Protein AF-A0A8G2HXM5-F1 (afdb_monomer)

Secondary structure (DSSP, 8-state):
-HHHHHHHHHHHHHHHHHHHHHHHHHHIIIIIIS--SSSS--HHHHHHHHHTTTTHHHHHHHHHHHHHHHTTHHHHHHHHHH---SSS-HHHHHHHHHHHHHHHHHHHHHHHHHHHHHHHHHHHHHH---HHHHHHHHHHHIIIIIS-TTHHHHHHHHHHHHHHHHHHHHHHHHT-TT--HHHHHHHHHHHHHHHHHHHHHHHHHHTT-THHHHHHHHHHHHHHHHHHHHHHHHHTTHHHHHT--

Organism: Staphylococcus aureus (NCBI:txid1280)

Sequence (245 aa):
MDKLEKHAKNNFIILMVIM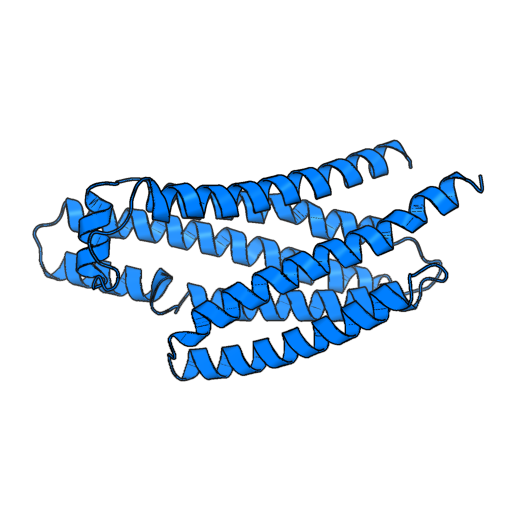LFWIFMTFILQKILFPPSKNDLTTYEALKYYSHLKGYYGLDHITKGIAYIACVLIPLNFYFRLNNTKNHNEYNNIISTLFLLFYFLINGISLIIQGITAEFTINIISNSNIYSNHEFAVNLFRYVIQDGGISFSTYLVCNFCFIIWLLYTNTLLKERKTTNKVALVILTGLKLILLALFIMSIYLVIYQIELAQSIFTFIDVINLVCLIIVYFNTYKMSKCIDNLV

Mean predicted aligned error: 6.91 Å

Foldseek 3Di:
DVVVLVVLVVLVVVLVVVVVVLVVVCCCVDPPVQDDPDPDDQLLRVLVSCLVVQPPLLVSLLVVLVSLLSCLSLLVSQLVLLVPDPDDLNVLSVLLSVLLSCLSNLSSVLSNVLSVLSNVLSVQSNPDPDPVSVVVSSVSNCCSPNLPVPDLVSLLSSLVSLLSSLVSLLVSLVVDPQFDPVLSVVSVVLSVVSVVLSVVLVVCSVVSPPCSVVSSVVSVVSSSVNSVSSVVRSPVPVVVVVVVD

Solvent-accessible surface area (backbone atoms only — not comparable to full-atom values): 12889 Å² total; per-residue (Å²): 114,66,67,64,49,53,51,48,53,51,50,50,54,50,50,50,50,52,53,52,48,49,58,52,48,50,48,46,46,51,66,67,76,55,53,70,97,57,96,84,59,51,69,61,56,46,42,58,55,44,43,79,44,71,60,51,64,20,50,57,28,31,53,50,9,52,52,30,46,61,45,41,56,47,28,56,47,48,38,67,59,65,68,77,56,103,62,96,50,63,65,45,45,51,54,20,27,51,25,40,31,48,27,24,45,54,51,10,52,48,28,32,52,41,7,52,48,45,42,52,29,25,50,42,54,69,72,50,91,50,67,70,55,42,53,50,27,41,53,52,44,33,38,41,57,73,76,18,70,45,42,50,51,45,51,53,53,31,50,51,24,43,52,51,18,50,55,34,47,51,52,60,47,66,76,39,94,82,46,56,64,68,59,52,52,49,53,53,50,52,51,53,50,51,52,53,50,49,56,50,38,53,55,27,57,78,68,69,40,76,65,32,62,60,53,52,56,52,48,51,55,52,50,52,52,50,53,52,54,52,50,54,58,50,52,67,52,55,65,57,54,64,74,73,108

pLDDT: mean 84.82, std 12.96, range [38.16, 97.88]

Nearest PDB structures (foldseek):
  4nqi-assembly2_D  TM=2.537E-01  e=7.273E-01  Dictyostelium discoideum
  7tut-assembly1_6  TM=3.285E-01  e=2.585E+00  Canis lupus
  4nqi-assembly2_C  TM=2.557E-01  e=9.986E-01  Dictyostelium discoideum

Radius of gyration: 20.78 Å; Cα contacts (8 Å, |Δi|>4): 234; chains: 1; bounding box: 55×31×59 Å

Structure (mmCIF, N/CA/C/O backbone):
data_AF-A0A8G2HXM5-F1
#
_entry.id   AF-A0A8G2HXM5-F1
#
loop_
_atom_site.group_PDB
_atom_site.id
_atom_site.type_symbol
_atom_site.label_atom_id
_atom_site.label_alt_id
_atom_site.label_comp_id
_atom_site.label_asym_id
_atom_site.label_entity_id
_atom_site.label_seq_id
_atom_site.pdbx_PDB_ins_code
_atom_site.Cartn_x
_atom_site.Cartn_y
_atom_site.Cartn_z
_atom_site.occupancy
_atom_site.B_iso_or_equiv
_atom_site.auth_seq_id
_atom_site.auth_comp_id
_atom_site.auth_asym_id
_atom_site.auth_atom_id
_atom_site.pdbx_PDB_model_num
ATOM 1 N N . MET A 1 1 ? -28.803 11.139 12.633 1.00 51.47 1 MET A N 1
ATOM 2 C CA . MET A 1 1 ? -27.485 10.465 12.595 1.00 51.47 1 MET A CA 1
ATOM 3 C C . MET A 1 1 ? -27.505 9.268 11.635 1.00 51.47 1 MET A C 1
ATOM 5 O O . MET A 1 1 ? -26.561 9.093 10.872 1.00 51.47 1 MET A O 1
ATOM 9 N N . ASP A 1 2 ? -28.632 8.559 11.546 1.00 55.09 2 ASP A N 1
ATOM 10 C CA . ASP A 1 2 ? -28.845 7.308 10.793 1.00 55.09 2 ASP A CA 1
ATOM 11 C C . ASP A 1 2 ? -28.548 7.359 9.289 1.00 55.09 2 ASP A C 1
ATOM 13 O O . ASP A 1 2 ? -27.979 6.419 8.733 1.00 55.09 2 ASP A O 1
ATOM 17 N N . LYS A 1 3 ? -28.907 8.450 8.590 1.00 57.44 3 LYS A N 1
ATOM 18 C CA . LYS A 1 3 ? -28.604 8.580 7.150 1.00 57.44 3 LYS A CA 1
ATOM 19 C C . LYS A 1 3 ? -27.097 8.651 6.905 1.00 57.44 3 LYS A C 1
ATOM 21 O O . LYS A 1 3 ? -26.591 7.937 6.043 1.00 57.44 3 LYS A O 1
ATOM 26 N N . LEU A 1 4 ? -26.387 9.480 7.674 1.00 55.81 4 LEU A N 1
ATOM 27 C CA . LEU A 1 4 ? -24.945 9.689 7.521 1.00 55.81 4 LEU A CA 1
ATOM 28 C C . LEU A 1 4 ? -24.179 8.389 7.793 1.00 55.81 4 LEU A C 1
ATOM 30 O O . LEU A 1 4 ? -23.259 8.030 7.063 1.00 55.81 4 LEU A O 1
ATOM 34 N N . GLU A 1 5 ? -24.630 7.631 8.787 1.00 57.25 5 GLU A N 1
ATOM 35 C CA . GLU A 1 5 ? -24.050 6.343 9.124 1.00 57.25 5 GLU A CA 1
ATOM 36 C C . GLU A 1 5 ? -24.350 5.238 8.103 1.00 57.25 5 GLU A C 1
ATOM 38 O O . GLU A 1 5 ? -23.461 4.455 7.752 1.00 57.25 5 GLU A O 1
ATOM 43 N N . LYS A 1 6 ? -25.580 5.171 7.584 1.00 59.62 6 LYS A N 1
ATOM 44 C CA . LYS A 1 6 ? -25.933 4.233 6.511 1.00 59.62 6 LYS A CA 1
ATOM 45 C C . LYS A 1 6 ? -25.108 4.508 5.249 1.00 59.62 6 LYS A C 1
ATOM 47 O O . LYS A 1 6 ? -24.612 3.564 4.634 1.00 59.62 6 LYS A O 1
ATOM 52 N N . HIS A 1 7 ? -24.896 5.780 4.906 1.00 64.69 7 HIS A N 1
ATOM 53 C CA . HIS A 1 7 ? -23.998 6.176 3.818 1.00 64.69 7 HIS A CA 1
ATOM 54 C C . HIS A 1 7 ? -22.544 5.789 4.113 1.00 64.69 7 HIS A C 1
ATOM 56 O O . HIS A 1 7 ? -21.903 5.147 3.286 1.00 64.69 7 HIS A O 1
ATOM 62 N N . ALA A 1 8 ? -22.049 6.065 5.320 1.00 63.22 8 ALA A N 1
ATOM 63 C CA . ALA A 1 8 ? -20.715 5.666 5.759 1.00 63.22 8 ALA A CA 1
ATOM 64 C C . ALA A 1 8 ? -20.508 4.136 5.687 1.00 63.22 8 ALA A C 1
ATOM 66 O O . ALA A 1 8 ? -19.454 3.667 5.255 1.00 63.22 8 ALA A O 1
ATOM 67 N N . LYS A 1 9 ? -21.514 3.335 6.065 1.00 65.25 9 LYS A N 1
ATOM 68 C CA . LYS A 1 9 ? -21.479 1.867 5.962 1.00 65.25 9 LYS A CA 1
ATOM 69 C C . LYS A 1 9 ? -21.334 1.404 4.517 1.00 65.25 9 LYS A C 1
ATOM 71 O O . LYS A 1 9 ? -20.481 0.567 4.224 1.00 65.25 9 LYS A O 1
ATOM 76 N N . ASN A 1 10 ? -22.182 1.928 3.641 1.00 73.88 10 ASN A N 1
ATOM 77 C CA . ASN A 1 10 ? -22.182 1.532 2.240 1.00 73.88 10 ASN A CA 1
ATOM 78 C C . ASN A 1 10 ? -20.859 1.923 1.578 1.00 73.88 10 ASN A C 1
ATOM 80 O O . ASN A 1 10 ? -20.288 1.104 0.870 1.00 73.88 10 ASN A O 1
ATOM 84 N N . ASN A 1 11 ? -20.315 3.098 1.901 1.00 79.12 11 ASN A N 1
ATOM 85 C CA . ASN A 1 11 ? -19.051 3.567 1.338 1.00 79.12 11 ASN A CA 1
ATOM 86 C C . ASN A 1 11 ? -17.875 2.644 1.687 1.00 79.12 11 ASN A C 1
ATOM 88 O O . ASN A 1 11 ? -17.126 2.277 0.792 1.00 79.12 11 ASN A O 1
ATOM 92 N N . PHE A 1 12 ? -17.730 2.205 2.945 1.00 81.69 12 PHE A N 1
ATOM 93 C CA . PHE A 1 12 ? -16.644 1.280 3.307 1.00 81.69 12 PHE A CA 1
ATOM 94 C C . PHE A 1 12 ? -16.757 -0.056 2.562 1.00 81.69 12 PHE A C 1
ATOM 96 O O . PHE A 1 12 ? -15.778 -0.530 1.996 1.00 81.69 12 PHE A O 1
ATOM 103 N N . ILE A 1 13 ? -17.956 -0.650 2.524 1.00 83.62 13 ILE A N 1
ATOM 104 C CA . ILE A 1 13 ? -18.178 -1.934 1.841 1.00 83.62 13 ILE A CA 1
ATOM 105 C C . ILE A 1 13 ? -17.905 -1.797 0.341 1.00 83.62 13 ILE A C 1
ATOM 107 O O . ILE A 1 13 ? -17.214 -2.638 -0.222 1.00 83.62 13 ILE A O 1
ATOM 111 N N . ILE A 1 14 ? -18.396 -0.728 -0.290 1.00 85.31 14 ILE A N 1
ATOM 112 C CA . ILE A 1 14 ? -18.154 -0.446 -1.709 1.00 85.31 14 ILE A CA 1
ATOM 113 C C . ILE A 1 14 ? -16.649 -0.328 -1.978 1.00 85.31 14 ILE A C 1
ATOM 115 O O . ILE A 1 14 ? -16.151 -0.960 -2.904 1.00 85.31 14 ILE A O 1
ATOM 119 N N . LEU A 1 15 ? -15.907 0.407 -1.145 1.00 86.12 15 LEU A N 1
ATOM 120 C CA . LEU A 1 15 ? -14.457 0.570 -1.302 1.00 86.12 15 LEU A CA 1
ATOM 121 C C . LEU A 1 15 ? -13.698 -0.754 -1.120 1.00 86.12 15 LEU A C 1
ATOM 123 O O . LEU A 1 15 ? -12.789 -1.043 -1.893 1.00 86.12 15 LEU A O 1
ATOM 127 N N . MET A 1 16 ? -14.106 -1.604 -0.171 1.00 85.25 16 MET A N 1
ATOM 128 C CA . MET A 1 16 ? -13.536 -2.952 -0.019 1.00 85.25 16 MET A CA 1
ATOM 129 C C . MET A 1 16 ? -13.821 -3.842 -1.230 1.00 85.25 16 MET A C 1
ATOM 131 O O . MET A 1 16 ? -12.934 -4.560 -1.683 1.00 85.25 16 MET A O 1
ATOM 135 N N . VAL A 1 17 ? -15.035 -3.779 -1.784 1.00 86.00 17 VAL A N 1
ATOM 136 C CA . VAL A 1 17 ? -15.388 -4.511 -3.009 1.00 86.00 17 VAL A CA 1
ATOM 137 C C . VAL A 1 17 ? -14.545 -4.028 -4.188 1.00 86.00 17 VAL A C 1
ATOM 139 O O . VAL A 1 17 ? -14.057 -4.861 -4.943 1.00 86.00 17 VAL A O 1
ATOM 142 N N . ILE A 1 18 ? -14.305 -2.720 -4.316 1.00 85.75 18 ILE A N 1
ATOM 143 C CA . ILE A 1 18 ? -13.418 -2.161 -5.348 1.00 85.75 18 ILE A CA 1
ATOM 144 C C . ILE A 1 18 ? -11.980 -2.679 -5.179 1.00 85.75 18 ILE A C 1
ATOM 146 O O . ILE A 1 18 ? -11.363 -3.082 -6.164 1.00 85.75 18 ILE A O 1
ATOM 150 N N . MET A 1 19 ? -11.449 -2.724 -3.951 1.00 82.62 19 MET A N 1
ATOM 151 C CA . MET A 1 19 ? -10.108 -3.271 -3.693 1.00 82.62 19 MET A CA 1
ATOM 152 C C . MET A 1 19 ? -10.017 -4.763 -4.049 1.00 82.62 19 MET A C 1
ATOM 154 O O . MET A 1 19 ? -9.093 -5.174 -4.749 1.00 82.62 19 MET A O 1
ATOM 158 N N . LEU A 1 20 ? -10.993 -5.572 -3.622 1.00 84.06 20 LEU A N 1
ATOM 159 C CA . LEU A 1 20 ? -11.042 -7.006 -3.932 1.00 84.06 20 LEU A CA 1
ATOM 160 C C . LEU A 1 20 ? -11.212 -7.267 -5.431 1.00 84.06 20 LEU A C 1
ATOM 162 O O . LEU A 1 20 ? -10.573 -8.167 -5.975 1.00 84.06 20 LEU A O 1
ATOM 166 N N . PHE A 1 21 ? -12.033 -6.458 -6.103 1.00 86.31 21 PHE A N 1
ATOM 167 C CA . PHE A 1 21 ? -12.189 -6.498 -7.551 1.00 86.31 21 PHE A CA 1
ATOM 168 C C . PHE A 1 21 ? -10.845 -6.286 -8.247 1.00 86.31 21 PHE A C 1
ATOM 170 O O . PHE A 1 21 ? -10.496 -7.071 -9.121 1.00 86.31 21 PHE A O 1
ATOM 177 N N . TRP A 1 22 ? -10.050 -5.298 -7.832 1.00 81.19 22 TRP A N 1
ATOM 178 C CA . TRP A 1 22 ? -8.737 -5.061 -8.436 1.00 81.19 22 TRP A CA 1
ATOM 179 C C . TRP A 1 22 ? -7.730 -6.180 -8.176 1.00 81.19 22 TRP A C 1
ATOM 181 O O . TRP A 1 22 ? -6.982 -6.530 -9.089 1.00 81.19 22 TRP A O 1
ATOM 191 N N . ILE A 1 23 ? -7.730 -6.785 -6.985 1.00 80.38 23 ILE A N 1
ATOM 192 C CA . ILE A 1 23 ? -6.904 -7.972 -6.700 1.00 80.38 23 ILE A CA 1
ATOM 193 C C . ILE A 1 23 ? -7.267 -9.104 -7.670 1.00 80.38 23 ILE A C 1
ATOM 195 O O . ILE A 1 23 ? -6.390 -9.691 -8.306 1.00 80.38 23 ILE A O 1
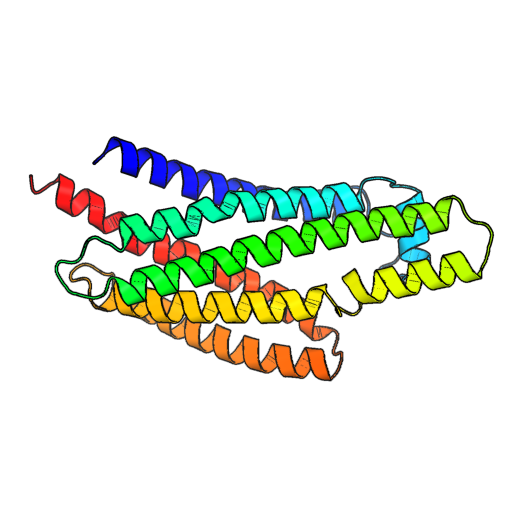ATOM 199 N N . PHE A 1 24 ? -8.565 -9.366 -7.840 1.00 82.94 24 PHE A N 1
ATOM 200 C CA . PHE A 1 24 ? -9.054 -10.390 -8.758 1.00 82.94 24 PHE A CA 1
ATOM 201 C C . PHE A 1 24 ? -8.739 -10.061 -10.224 1.00 82.94 24 PHE A C 1
ATOM 203 O O . PHE A 1 24 ? -8.209 -10.905 -10.943 1.00 82.94 24 PHE A O 1
ATOM 210 N N . MET A 1 25 ? -8.985 -8.827 -10.667 1.00 82.06 25 MET A N 1
ATOM 211 C CA . MET A 1 25 ? -8.687 -8.390 -12.034 1.00 82.06 25 MET A CA 1
ATOM 212 C C . MET A 1 25 ? -7.199 -8.474 -12.352 1.00 82.06 25 MET A C 1
ATOM 214 O O . MET A 1 25 ? -6.843 -8.915 -13.441 1.00 82.06 25 MET A O 1
ATOM 218 N N . THR A 1 26 ? -6.329 -8.120 -11.402 1.00 80.06 26 THR A N 1
ATOM 219 C CA . THR A 1 26 ? -4.874 -8.264 -11.564 1.00 80.06 26 THR A CA 1
ATOM 220 C C . THR A 1 26 ? -4.511 -9.718 -11.841 1.00 80.06 26 THR A C 1
ATOM 222 O O . THR A 1 26 ? -3.767 -9.996 -12.778 1.00 80.06 26 THR A O 1
ATOM 225 N N . PHE A 1 27 ? -5.081 -10.654 -11.076 1.00 81.25 27 PHE A N 1
ATOM 226 C CA . PHE A 1 27 ? -4.869 -12.082 -11.288 1.00 81.25 27 PHE A CA 1
ATOM 227 C C . PHE A 1 27 ? -5.340 -12.532 -12.678 1.00 81.25 27 PHE A C 1
ATOM 229 O O . PHE A 1 27 ? -4.571 -13.160 -13.404 1.00 81.25 27 PHE A O 1
ATOM 236 N N . ILE A 1 28 ? -6.563 -12.171 -13.084 1.00 84.44 28 ILE A N 1
ATOM 237 C CA . ILE A 1 28 ? -7.100 -12.520 -14.410 1.00 84.44 28 ILE A CA 1
ATOM 238 C C . ILE A 1 28 ? -6.196 -11.976 -15.523 1.00 84.44 28 ILE A C 1
ATOM 240 O O . ILE A 1 28 ? -5.812 -12.708 -16.435 1.00 84.44 28 ILE A O 1
ATOM 244 N N . LEU A 1 29 ? -5.821 -10.702 -15.440 1.00 81.38 29 LEU A N 1
ATOM 245 C CA . LEU A 1 29 ? -5.037 -10.050 -16.479 1.00 81.38 29 LEU A CA 1
ATOM 246 C C . LEU A 1 29 ? -3.616 -10.625 -16.571 1.00 81.38 29 LEU A C 1
ATOM 248 O O . LEU A 1 29 ? -3.179 -10.969 -17.665 1.00 81.38 29 LEU A O 1
ATOM 252 N N . GLN A 1 30 ? -2.916 -10.776 -15.444 1.00 77.31 30 GLN A N 1
ATOM 253 C CA . GLN A 1 30 ? -1.503 -11.177 -15.429 1.00 77.31 30 GLN A CA 1
ATOM 254 C C . GLN A 1 30 ? -1.284 -12.687 -15.572 1.00 77.31 30 GLN A C 1
ATOM 256 O O . GLN A 1 30 ? -0.243 -13.105 -16.074 1.00 77.31 30 GLN A O 1
ATOM 261 N N . LYS A 1 31 ? -2.217 -13.524 -15.098 1.00 80.44 31 LYS A N 1
ATOM 262 C CA . LYS A 1 31 ? -2.049 -14.989 -15.109 1.00 80.44 31 LYS A CA 1
ATOM 263 C C . LYS A 1 31 ? -2.831 -15.695 -16.205 1.00 80.44 31 LYS A C 1
ATOM 265 O O . LYS A 1 31 ? -2.406 -16.771 -16.610 1.00 80.44 31 LYS A O 1
ATOM 270 N N . ILE A 1 32 ? -3.946 -15.128 -16.667 1.00 81.81 32 ILE A N 1
ATOM 271 C CA . ILE A 1 32 ? -4.825 -15.800 -17.635 1.00 81.81 32 ILE A CA 1
ATOM 272 C C . ILE A 1 32 ? -4.726 -15.148 -19.011 1.00 81.81 32 ILE A C 1
ATOM 274 O O . ILE A 1 32 ? -4.476 -15.841 -19.991 1.00 81.81 32 ILE A O 1
ATOM 278 N N . LEU A 1 33 ? -4.927 -13.830 -19.094 1.00 83.94 33 LEU A N 1
ATOM 279 C CA . LEU A 1 33 ? -5.055 -13.145 -20.384 1.00 83.94 33 LEU A CA 1
ATOM 280 C C . LEU A 1 33 ? -3.707 -12.787 -21.016 1.00 83.94 33 LEU A C 1
ATOM 282 O O . LEU A 1 33 ? -3.547 -12.946 -22.223 1.00 83.94 33 LEU A O 1
ATOM 286 N N . PHE A 1 34 ? -2.744 -12.328 -20.214 1.00 83.06 34 PHE A N 1
ATOM 287 C CA . PHE A 1 34 ? -1.452 -11.837 -20.703 1.00 83.06 34 PHE A CA 1
ATOM 288 C C . PHE A 1 34 ? -0.256 -12.448 -19.953 1.00 83.06 34 PHE A C 1
ATOM 290 O O . PHE A 1 34 ? 0.578 -11.698 -19.431 1.00 83.06 34 PHE A O 1
ATOM 297 N N . PRO A 1 35 ? -0.142 -13.789 -19.873 1.00 81.25 35 PRO A N 1
ATOM 298 C CA . PRO A 1 35 ? 0.981 -14.415 -19.192 1.00 81.25 35 PRO A CA 1
ATOM 299 C C . PRO A 1 35 ? 2.298 -14.122 -19.935 1.00 81.25 35 PRO A C 1
ATOM 301 O O . PRO A 1 35 ? 2.351 -14.253 -21.161 1.00 81.25 35 PRO A O 1
ATOM 304 N N . PRO A 1 36 ? 3.379 -13.756 -19.224 1.00 74.56 36 PRO A N 1
ATOM 305 C CA . PRO A 1 36 ? 4.687 -13.623 -19.847 1.00 74.56 36 PRO A CA 1
ATOM 306 C C . PRO A 1 36 ? 5.162 -14.975 -20.401 1.00 74.56 36 PRO A C 1
ATOM 308 O O . PRO A 1 36 ? 4.830 -16.038 -19.879 1.00 74.56 36 PRO A O 1
ATOM 311 N N . SER A 1 37 ? 5.981 -14.931 -21.452 1.00 71.69 37 SER A N 1
ATOM 312 C CA . SER A 1 37 ? 6.499 -16.117 -22.154 1.00 71.69 37 SER A CA 1
ATOM 313 C C . SER A 1 37 ? 7.428 -16.994 -21.303 1.00 71.69 37 SER A C 1
ATOM 315 O O . SER A 1 37 ? 7.572 -18.185 -21.573 1.00 71.69 37 SER A O 1
ATOM 317 N N . LYS A 1 38 ? 8.047 -16.413 -20.272 1.00 78.12 38 LYS A N 1
ATOM 318 C CA . LYS A 1 38 ? 8.835 -17.089 -19.234 1.00 78.12 38 LYS A CA 1
ATOM 319 C C . LYS A 1 38 ? 8.709 -16.318 -17.918 1.00 78.12 38 LYS A C 1
ATOM 321 O O . LYS A 1 38 ? 8.435 -15.120 -17.936 1.00 78.12 38 LYS A O 1
ATOM 326 N N . ASN A 1 39 ? 8.919 -16.998 -16.791 1.00 66.56 39 ASN A N 1
ATOM 327 C CA . ASN A 1 39 ? 8.792 -16.384 -15.464 1.00 66.56 39 ASN A CA 1
ATOM 328 C C . ASN A 1 39 ? 9.953 -15.428 -15.131 1.00 66.56 39 ASN A C 1
ATOM 330 O O . ASN A 1 39 ? 9.718 -14.416 -14.481 1.00 66.56 39 ASN A O 1
ATOM 334 N N . ASP A 1 40 ? 11.154 -15.687 -15.658 1.00 74.44 40 ASP A N 1
ATOM 335 C CA . ASP A 1 40 ? 12.370 -14.927 -15.333 1.00 74.44 40 ASP A CA 1
ATOM 336 C C . ASP A 1 40 ? 12.805 -14.063 -16.527 1.00 74.44 40 ASP A C 1
ATOM 338 O O . ASP A 1 40 ? 13.823 -14.298 -17.187 1.00 74.44 40 ASP A O 1
ATOM 342 N N . LEU A 1 41 ? 11.964 -13.091 -16.882 1.00 80.06 41 LEU A N 1
ATOM 343 C CA . LEU A 1 41 ? 12.315 -12.072 -17.871 1.00 80.06 41 LEU A CA 1
ATOM 344 C C . LEU A 1 41 ? 13.291 -11.069 -17.255 1.00 80.06 41 LEU A C 1
ATOM 346 O O . LEU A 1 41 ? 13.050 -10.533 -16.173 1.00 80.06 41 LEU A O 1
ATOM 350 N N . THR A 1 42 ? 14.360 -10.744 -17.981 1.00 87.56 42 THR A N 1
ATOM 351 C CA . THR A 1 42 ? 15.135 -9.534 -17.674 1.00 87.56 42 THR A CA 1
ATOM 352 C C . THR A 1 42 ? 14.241 -8.302 -17.831 1.00 87.56 42 THR A C 1
ATOM 354 O O . THR A 1 42 ? 13.278 -8.320 -18.601 1.00 87.56 42 THR A O 1
ATOM 357 N N . THR A 1 43 ? 14.564 -7.193 -17.162 1.00 87.38 43 THR A N 1
ATOM 358 C CA . THR A 1 43 ? 13.772 -5.953 -17.266 1.00 87.38 43 THR A CA 1
ATOM 359 C C . THR A 1 43 ? 13.598 -5.502 -18.718 1.00 87.38 43 THR A C 1
ATOM 361 O O . THR A 1 43 ? 12.516 -5.080 -19.115 1.00 87.38 43 THR A O 1
ATOM 364 N N . TYR A 1 44 ? 14.648 -5.624 -19.534 1.00 89.56 44 TYR A N 1
ATOM 365 C CA . TYR A 1 44 ? 14.579 -5.289 -20.952 1.00 89.56 44 TYR A CA 1
ATOM 366 C C . TYR A 1 44 ? 13.595 -6.188 -21.710 1.00 89.56 44 TYR A C 1
ATOM 368 O O . TYR A 1 44 ? 12.756 -5.694 -22.461 1.00 89.56 44 TYR A O 1
ATOM 376 N N . GLU A 1 45 ? 13.656 -7.505 -21.494 1.00 89.00 45 GLU A N 1
ATOM 377 C CA . GLU A 1 45 ? 12.718 -8.444 -22.114 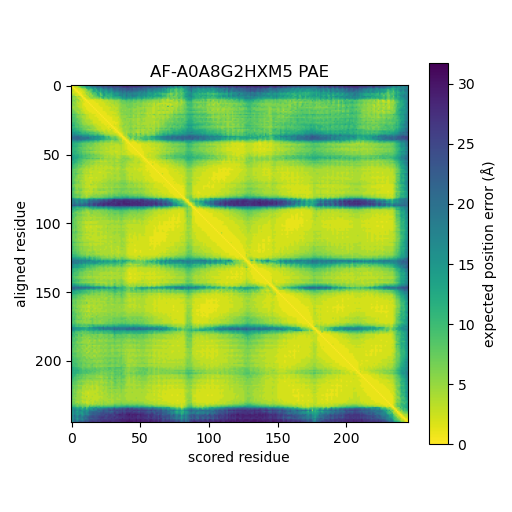1.00 89.00 45 GLU A CA 1
ATOM 378 C C . GLU A 1 45 ? 11.278 -8.200 -21.644 1.00 89.00 45 GLU A C 1
ATOM 380 O O . GLU A 1 45 ? 10.358 -8.279 -22.456 1.00 89.00 45 GLU A O 1
ATOM 385 N N . ALA A 1 46 ? 11.078 -7.846 -20.371 1.00 87.12 46 ALA A N 1
ATOM 386 C CA . ALA A 1 46 ? 9.773 -7.479 -19.831 1.00 87.12 46 ALA A CA 1
ATOM 387 C C . ALA A 1 46 ? 9.229 -6.204 -20.494 1.00 87.12 46 ALA A C 1
ATOM 389 O O . ALA A 1 46 ? 8.101 -6.198 -20.983 1.00 87.12 46 ALA A O 1
ATOM 390 N N . LEU A 1 47 ? 10.036 -5.143 -20.592 1.00 89.25 47 LEU A N 1
ATOM 391 C CA . LEU A 1 47 ? 9.657 -3.908 -21.285 1.00 89.25 47 LEU A CA 1
ATOM 392 C C . LEU A 1 47 ? 9.341 -4.156 -22.765 1.00 89.25 47 LEU A C 1
ATOM 394 O O . LEU A 1 47 ? 8.366 -3.618 -23.292 1.00 89.25 47 LEU A O 1
ATOM 398 N N . LYS A 1 48 ? 10.129 -5.004 -23.433 1.00 88.88 48 LYS A N 1
ATOM 399 C CA . LYS A 1 48 ? 9.894 -5.388 -24.826 1.00 88.88 48 LYS A CA 1
ATOM 400 C C . LYS A 1 48 ? 8.599 -6.185 -24.976 1.00 88.88 48 LYS A C 1
ATOM 402 O O . LYS A 1 48 ? 7.823 -5.895 -25.879 1.00 88.88 48 LYS A O 1
ATOM 407 N N . TYR A 1 49 ? 8.319 -7.120 -24.071 1.00 88.12 49 TYR A N 1
ATOM 408 C CA . TYR A 1 49 ? 7.043 -7.836 -24.030 1.00 88.12 49 TYR A CA 1
ATOM 409 C C . TYR A 1 49 ? 5.861 -6.866 -23.883 1.00 88.12 49 TYR A C 1
ATOM 411 O O . TYR A 1 49 ? 4.946 -6.878 -24.706 1.00 88.12 49 TYR A O 1
ATOM 419 N N . TYR A 1 50 ? 5.918 -5.959 -22.904 1.00 87.19 50 TYR A N 1
ATOM 420 C CA . TYR A 1 50 ? 4.847 -4.989 -22.666 1.00 87.19 50 TYR A CA 1
ATOM 421 C C . TYR A 1 50 ? 4.732 -3.907 -23.745 1.00 87.19 50 TYR A C 1
ATOM 423 O O . TYR A 1 50 ? 3.676 -3.290 -23.861 1.00 87.19 50 TYR A O 1
ATOM 431 N N . SER A 1 51 ? 5.738 -3.725 -24.606 1.00 87.75 51 SER A N 1
ATOM 432 C CA . SER A 1 51 ? 5.598 -2.875 -25.797 1.00 87.75 51 SER A CA 1
ATOM 433 C C . SER A 1 51 ? 4.522 -3.368 -26.771 1.00 87.75 51 SER A C 1
ATOM 435 O O . SER A 1 51 ? 3.905 -2.555 -27.458 1.00 87.75 51 SER A O 1
ATOM 437 N N . HIS A 1 52 ? 4.220 -4.671 -26.767 1.00 87.12 52 HIS A N 1
ATOM 438 C CA . HIS A 1 52 ? 3.113 -5.256 -27.528 1.00 87.12 52 HIS A CA 1
ATOM 439 C C . HIS A 1 52 ? 1.747 -5.088 -26.842 1.00 87.12 52 HIS A C 1
ATOM 441 O O . HIS A 1 52 ? 0.713 -5.269 -27.479 1.00 87.12 52 HIS A O 1
ATOM 447 N N . LEU A 1 53 ? 1.737 -4.715 -25.559 1.00 85.88 53 LEU A N 1
ATOM 448 C CA . LEU A 1 53 ? 0.553 -4.508 -24.720 1.00 85.88 53 LEU A CA 1
ATOM 449 C C . LEU A 1 53 ? 0.493 -3.051 -24.234 1.00 85.88 53 LEU A C 1
ATOM 451 O O . LEU A 1 53 ? 0.278 -2.781 -23.053 1.00 85.88 53 LEU A O 1
ATOM 455 N N . LYS A 1 54 ? 0.728 -2.096 -25.141 1.00 81.94 54 LYS A N 1
ATOM 456 C CA . LYS A 1 54 ? 0.792 -0.667 -24.804 1.00 81.94 54 LYS A CA 1
ATOM 457 C C . LYS A 1 54 ? -0.462 -0.210 -24.049 1.00 81.94 54 LYS A C 1
ATOM 459 O O . LYS A 1 54 ? -1.583 -0.524 -24.447 1.00 81.94 54 LYS A O 1
ATOM 464 N N . GLY A 1 55 ? -0.272 0.550 -22.974 1.00 84.50 55 GLY A N 1
ATOM 465 C CA . GLY A 1 55 ? -1.343 1.020 -22.101 1.00 84.50 55 GLY A CA 1
ATOM 466 C C . GLY A 1 55 ? -1.723 0.045 -20.986 1.00 84.50 55 GLY A C 1
ATOM 467 O O . GLY A 1 55 ? -2.313 0.483 -20.003 1.00 84.50 55 GLY A O 1
ATOM 468 N N . TYR A 1 56 ? -1.398 -1.248 -21.088 1.00 86.56 56 TYR A N 1
ATOM 469 C CA . TYR A 1 56 ? -1.790 -2.237 -20.080 1.00 86.56 56 TYR A CA 1
ATOM 470 C C . TYR A 1 56 ? -1.183 -1.940 -18.704 1.00 86.56 56 TYR A C 1
ATOM 472 O O . TYR A 1 56 ? -1.900 -1.877 -17.705 1.00 86.56 56 TYR A O 1
ATOM 480 N N . TYR A 1 57 ? 0.137 -1.748 -18.654 1.00 83.19 57 TYR A N 1
ATOM 481 C CA . TYR A 1 57 ? 0.866 -1.615 -17.393 1.00 83.19 57 TYR A CA 1
ATOM 482 C C . TYR A 1 57 ? 0.508 -0.300 -16.690 1.00 83.19 57 TYR A C 1
ATOM 484 O O . TYR A 1 57 ? 0.294 -0.275 -15.475 1.00 83.19 57 TYR A O 1
ATOM 492 N N . GLY A 1 58 ? 0.371 0.775 -17.470 1.00 87.75 58 GLY A N 1
ATOM 493 C CA . GLY A 1 58 ? -0.118 2.067 -17.007 1.00 87.75 58 GLY A CA 1
ATOM 494 C C . GLY A 1 58 ? -1.544 1.998 -16.492 1.00 87.75 58 GLY A C 1
ATOM 495 O O . GLY A 1 58 ? -1.800 2.464 -15.384 1.00 87.75 58 GLY A O 1
ATOM 496 N N . LEU A 1 59 ? -2.465 1.387 -17.246 1.00 89.12 59 LEU A N 1
ATOM 497 C CA . LEU A 1 59 ? -3.854 1.225 -16.810 1.00 89.12 59 LEU A CA 1
ATOM 498 C C . LEU A 1 59 ? -3.937 0.454 -15.492 1.00 89.12 59 LEU A C 1
ATOM 500 O O . LEU A 1 59 ? -4.624 0.916 -14.584 1.00 89.12 59 LEU A O 1
ATOM 504 N N . ASP A 1 60 ? -3.218 -0.662 -15.351 1.00 87.56 60 ASP A N 1
ATOM 505 C CA . ASP A 1 60 ? -3.218 -1.470 -14.125 1.00 87.56 60 ASP A CA 1
ATOM 506 C C . ASP A 1 60 ? -2.788 -0.653 -12.894 1.00 87.56 60 ASP A C 1
ATOM 508 O O . ASP A 1 60 ? -3.498 -0.603 -11.890 1.00 87.56 60 ASP A O 1
ATOM 512 N N . HIS A 1 61 ? -1.664 0.062 -12.978 1.00 89.50 61 HIS A N 1
ATOM 513 C CA . HIS A 1 61 ? -1.133 0.807 -11.833 1.00 89.50 61 HIS A CA 1
ATOM 514 C C . HIS A 1 61 ? -1.918 2.099 -11.559 1.00 89.50 61 HIS A C 1
ATOM 516 O O . HIS A 1 61 ? -2.246 2.388 -10.407 1.00 89.50 61 HIS A O 1
ATOM 522 N N . ILE A 1 62 ? -2.292 2.862 -12.594 1.00 92.94 62 ILE A N 1
ATOM 523 C CA . ILE A 1 62 ? -3.024 4.130 -12.431 1.00 92.94 62 ILE A CA 1
ATOM 524 C C . ILE A 1 62 ? -4.410 3.885 -11.835 1.00 92.94 62 ILE A C 1
ATOM 526 O O . ILE A 1 62 ? -4.820 4.593 -10.915 1.00 92.94 62 ILE A O 1
ATOM 530 N N . THR A 1 63 ? -5.137 2.877 -12.317 1.00 90.56 63 THR A N 1
ATOM 531 C CA . THR A 1 63 ? -6.491 2.590 -11.818 1.00 90.56 63 THR A CA 1
ATOM 532 C C . THR A 1 63 ? -6.487 2.079 -10.378 1.00 90.56 63 THR A C 1
ATOM 534 O O . THR A 1 63 ? -7.323 2.517 -9.582 1.00 90.56 63 THR A O 1
ATOM 537 N N . LYS A 1 64 ? -5.505 1.248 -9.994 1.00 89.94 64 LYS A N 1
ATOM 538 C CA . LYS A 1 64 ? -5.253 0.900 -8.585 1.00 89.94 64 LYS A CA 1
ATOM 539 C C . LYS A 1 64 ? -4.934 2.142 -7.762 1.00 89.94 64 LYS A C 1
ATOM 541 O O . LYS A 1 64 ? -5.496 2.316 -6.683 1.00 89.94 64 LYS A O 1
ATOM 546 N N . GLY A 1 65 ? -4.093 3.034 -8.281 1.00 93.06 65 GLY A N 1
ATOM 547 C CA . GLY A 1 65 ? -3.753 4.291 -7.620 1.00 93.06 65 GLY A CA 1
ATOM 548 C C . GLY A 1 65 ? -4.978 5.167 -7.342 1.00 93.06 65 GLY A C 1
ATOM 549 O O . GLY A 1 65 ? -5.171 5.627 -6.217 1.00 93.06 65 GLY A O 1
ATOM 550 N N . ILE A 1 66 ? -5.873 5.311 -8.325 1.00 92.88 66 ILE A N 1
ATOM 551 C CA . ILE A 1 66 ? -7.159 6.013 -8.168 1.00 92.88 66 ILE A CA 1
ATOM 552 C C . ILE A 1 66 ? -8.037 5.328 -7.113 1.00 92.88 66 ILE A C 1
ATOM 554 O O . ILE A 1 66 ? -8.634 6.012 -6.279 1.00 92.88 66 ILE A O 1
ATOM 558 N N . ALA A 1 67 ? -8.101 3.993 -7.105 1.00 91.38 67 ALA A N 1
ATOM 559 C CA . ALA A 1 67 ? -8.848 3.251 -6.091 1.00 91.38 67 ALA A CA 1
ATOM 560 C C . ALA A 1 67 ? -8.298 3.505 -4.674 1.00 91.38 67 ALA A C 1
ATOM 562 O O . ALA A 1 67 ? -9.077 3.765 -3.757 1.00 91.38 67 ALA A O 1
ATOM 563 N N . TYR A 1 68 ? -6.972 3.520 -4.497 1.00 92.31 68 TYR A N 1
ATOM 564 C CA . TYR A 1 68 ? -6.334 3.875 -3.224 1.00 92.31 68 TYR A CA 1
ATOM 565 C C . TYR A 1 68 ? -6.643 5.316 -2.798 1.00 92.31 68 TYR A C 1
ATOM 567 O O . TYR A 1 68 ? -6.947 5.548 -1.628 1.00 92.31 68 TYR A O 1
ATOM 575 N N . ILE A 1 69 ? -6.653 6.274 -3.729 1.00 93.81 69 ILE A N 1
ATOM 576 C CA . ILE A 1 69 ? -7.050 7.661 -3.436 1.00 93.81 69 ILE A CA 1
ATOM 577 C C . ILE A 1 69 ? -8.520 7.727 -2.999 1.00 93.81 69 ILE A C 1
ATOM 579 O O . ILE A 1 69 ? -8.840 8.391 -2.013 1.00 93.81 69 ILE A O 1
ATOM 583 N N . ALA A 1 70 ? -9.423 7.003 -3.664 1.00 91.38 70 ALA A N 1
ATOM 584 C CA . ALA A 1 70 ? -10.827 6.930 -3.250 1.00 91.38 70 ALA A CA 1
ATOM 585 C C . ALA A 1 70 ? -10.988 6.326 -1.839 1.00 91.38 70 ALA A C 1
ATOM 587 O O . ALA A 1 70 ? -11.870 6.732 -1.075 1.00 91.38 70 ALA A O 1
ATOM 588 N N . CYS A 1 71 ? -10.095 5.413 -1.448 1.00 91.69 71 CYS A N 1
ATOM 589 C CA . CYS A 1 71 ? -10.055 4.835 -0.108 1.00 91.69 71 CYS A CA 1
ATOM 590 C C . CYS A 1 71 ? -9.680 5.829 1.007 1.00 91.69 71 CYS A C 1
ATOM 592 O O . CYS A 1 71 ? -9.842 5.483 2.175 1.00 91.69 71 CYS A O 1
ATOM 594 N N . VAL A 1 72 ? -9.316 7.086 0.712 1.00 91.44 72 VAL A N 1
ATOM 595 C CA . VAL A 1 72 ? -9.205 8.171 1.718 1.00 91.44 72 VAL A CA 1
ATOM 596 C C . VAL A 1 72 ? -10.535 8.433 2.446 1.00 91.44 72 VAL A C 1
ATOM 598 O O . VAL A 1 72 ? -10.562 8.955 3.560 1.00 91.44 72 VAL A O 1
ATOM 601 N N . LEU A 1 73 ? -11.663 7.987 1.893 1.00 90.19 73 LEU A N 1
ATOM 602 C 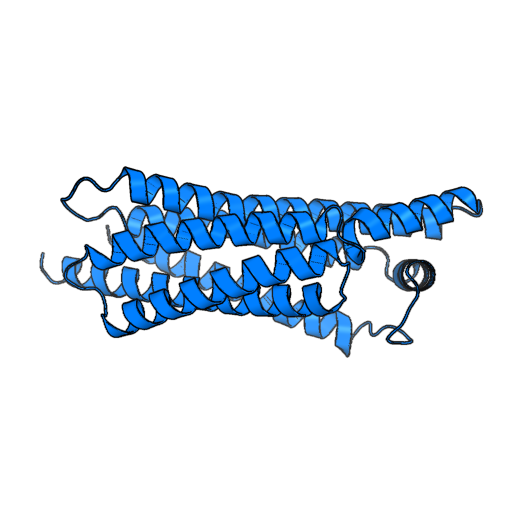CA . LEU A 1 73 ? -12.942 8.012 2.605 1.00 90.19 73 LEU A CA 1
ATOM 603 C C . LEU A 1 73 ? -12.991 7.045 3.807 1.00 90.19 73 LEU A C 1
ATOM 605 O O . LEU A 1 73 ? -13.802 7.245 4.711 1.00 90.19 73 LEU A O 1
ATOM 609 N N . ILE A 1 74 ? -12.135 6.018 3.855 1.00 91.50 74 ILE A N 1
ATOM 610 C CA . ILE A 1 74 ? -12.038 5.061 4.972 1.00 91.50 74 ILE A CA 1
ATOM 611 C C . ILE A 1 74 ? -11.528 5.727 6.261 1.00 91.50 74 ILE A C 1
ATOM 613 O O . ILE A 1 74 ? -12.213 5.601 7.278 1.00 91.50 74 ILE A O 1
ATOM 617 N N . PRO A 1 75 ? -10.388 6.449 6.287 1.00 91.81 75 PRO A N 1
ATOM 618 C CA . PRO A 1 75 ? -9.956 7.148 7.496 1.00 91.81 75 PRO A CA 1
ATOM 619 C C . PRO A 1 75 ? -10.995 8.156 7.988 1.00 91.81 75 PRO A C 1
ATOM 621 O O . PRO A 1 75 ? -11.264 8.199 9.185 1.00 91.81 75 PRO A O 1
ATOM 624 N N . LEU A 1 76 ? -11.659 8.888 7.084 1.00 87.62 76 LEU A N 1
ATOM 625 C CA . LEU A 1 76 ? -12.760 9.786 7.455 1.00 87.62 76 LEU A CA 1
ATOM 626 C C . LEU A 1 76 ? -13.923 9.026 8.112 1.00 87.62 76 LEU A C 1
ATOM 628 O O . LEU A 1 76 ? -14.488 9.479 9.105 1.00 87.62 76 LEU A O 1
ATOM 632 N N . ASN A 1 77 ? -14.258 7.841 7.598 1.00 86.00 77 ASN A N 1
ATOM 633 C CA . ASN A 1 77 ? -15.259 6.958 8.195 1.00 86.00 77 ASN A CA 1
ATOM 634 C C . ASN A 1 77 ? -14.911 6.595 9.643 1.00 86.00 77 ASN A C 1
ATOM 636 O O . ASN A 1 77 ? -15.754 6.702 10.537 1.00 86.00 77 ASN A O 1
ATOM 640 N N . PHE A 1 78 ? -13.663 6.177 9.872 1.00 87.75 78 PHE A N 1
ATOM 641 C CA . PHE A 1 78 ? -13.194 5.820 11.204 1.00 87.75 78 PHE A CA 1
ATOM 642 C C . PHE A 1 78 ? -13.146 7.017 12.136 1.00 87.75 78 PHE A C 1
ATOM 644 O O . PHE A 1 78 ? -13.583 6.863 13.272 1.00 87.75 78 PHE A O 1
ATOM 651 N N . TYR A 1 79 ? -12.735 8.193 11.658 1.00 87.31 79 TYR A N 1
ATOM 652 C CA . TYR A 1 79 ? -12.746 9.420 12.448 1.00 87.31 79 TYR A CA 1
ATOM 653 C C . TYR A 1 79 ? -14.116 9.651 13.089 1.00 87.31 79 TYR A C 1
ATOM 655 O O . TYR A 1 79 ? -14.222 9.676 14.315 1.00 87.31 79 TYR A O 1
ATOM 663 N N . PHE A 1 80 ? -15.184 9.714 12.284 1.00 81.69 80 PHE A N 1
ATOM 664 C CA . PHE A 1 80 ? -16.541 9.957 12.789 1.00 81.69 80 PHE A CA 1
ATOM 665 C C . PHE A 1 80 ? -17.042 8.844 13.709 1.00 81.69 80 PHE A C 1
ATOM 667 O O . PHE A 1 80 ? -17.688 9.113 14.719 1.00 81.69 80 PHE A O 1
ATOM 674 N N . ARG A 1 81 ? -16.727 7.584 13.393 1.00 80.44 81 ARG A N 1
ATOM 675 C CA . ARG A 1 81 ? -17.157 6.444 14.213 1.00 80.44 81 ARG A CA 1
ATOM 676 C C . ARG A 1 81 ? -16.424 6.357 15.540 1.00 80.44 81 ARG A C 1
ATOM 678 O O . ARG A 1 81 ? -17.008 5.875 16.514 1.00 80.44 81 ARG A O 1
ATOM 685 N N . LEU A 1 82 ? -15.164 6.782 15.584 1.00 80.31 82 LEU A N 1
ATOM 686 C CA . LEU A 1 82 ? -14.317 6.759 16.771 1.00 80.31 82 LEU A CA 1
ATOM 687 C C . LEU A 1 82 ? -14.528 7.993 17.662 1.00 80.31 82 LEU A C 1
ATOM 689 O O . LEU A 1 82 ? -14.373 7.859 18.875 1.00 80.31 82 LEU A O 1
ATOM 693 N N . ASN A 1 83 ? -15.038 9.107 17.123 1.00 72.50 83 ASN A N 1
ATOM 694 C CA . ASN A 1 83 ? -15.220 10.389 17.825 1.00 72.50 83 ASN A CA 1
ATOM 695 C C . ASN A 1 83 ? -16.335 10.439 18.896 1.00 72.50 83 ASN A C 1
ATOM 697 O O . ASN A 1 83 ? -16.749 11.516 19.303 1.00 72.50 83 ASN A O 1
ATOM 701 N N . ASN A 1 84 ? -16.866 9.296 19.338 1.00 57.78 84 ASN A N 1
ATOM 702 C CA . ASN A 1 84 ? -18.103 9.233 20.129 1.00 57.78 84 ASN A CA 1
ATOM 703 C C . ASN A 1 84 ? -17.899 8.859 21.610 1.00 57.78 84 ASN A C 1
ATOM 705 O O . ASN A 1 84 ? -18.774 8.272 22.247 1.00 57.78 84 ASN A O 1
ATOM 709 N N . THR A 1 85 ? -16.728 9.148 22.173 1.00 53.47 85 THR A N 1
ATOM 710 C CA . THR A 1 85 ? -16.435 8.892 23.588 1.00 53.47 85 THR A CA 1
ATOM 711 C C . THR A 1 85 ? -16.305 10.213 24.325 1.00 53.47 85 THR A C 1
ATOM 713 O O . THR A 1 85 ? -15.472 11.031 23.967 1.00 53.47 85 THR A O 1
ATOM 716 N N . LYS A 1 86 ? -17.093 10.388 25.390 1.00 51.97 86 LYS A N 1
ATOM 717 C CA . LYS A 1 86 ? -17.124 11.549 26.304 1.00 51.97 86 LYS A CA 1
ATOM 718 C C . LYS A 1 86 ? -15.777 11.891 26.993 1.00 51.97 86 LYS A C 1
ATOM 720 O O . LYS A 1 86 ? -15.767 12.714 27.899 1.00 51.97 86 LYS A O 1
ATOM 725 N N . ASN A 1 87 ? -14.666 11.271 26.590 1.00 52.91 87 ASN A N 1
ATOM 726 C CA . ASN A 1 87 ? -13.337 11.416 27.176 1.00 52.91 87 ASN A CA 1
ATOM 727 C C . ASN A 1 87 ? -12.343 11.975 26.141 1.00 52.91 87 ASN A C 1
ATOM 729 O O . ASN A 1 87 ? -12.377 11.598 24.973 1.00 52.91 87 ASN A O 1
ATOM 733 N N . HIS A 1 88 ? -11.451 12.844 26.620 1.00 53.31 88 HIS A N 1
ATOM 734 C CA . HIS A 1 88 ? -10.472 13.700 25.933 1.00 53.31 88 HIS A CA 1
ATOM 735 C C . HIS A 1 88 ? -9.418 13.030 25.014 1.00 53.31 88 HIS A C 1
ATOM 737 O O . HIS A 1 88 ? -8.245 13.384 25.077 1.00 53.31 88 HIS A O 1
ATOM 743 N N . ASN A 1 89 ? -9.789 12.108 24.123 1.00 72.06 89 ASN A N 1
ATOM 744 C CA . ASN A 1 89 ? -8.845 11.450 23.204 1.00 72.06 89 ASN A CA 1
ATOM 745 C C . ASN A 1 89 ? -9.006 11.847 21.728 1.00 72.06 89 ASN A C 1
ATOM 747 O O . ASN A 1 89 ? -8.680 11.086 20.814 1.00 72.06 89 ASN A O 1
ATOM 751 N N . GLU A 1 90 ? -9.453 13.080 21.486 1.00 80.00 90 GLU A N 1
ATOM 752 C CA . GLU A 1 90 ? -9.556 13.666 20.144 1.00 80.00 90 GLU A CA 1
ATOM 753 C C . GLU A 1 90 ? -8.207 13.668 19.413 1.00 80.00 90 GLU A C 1
ATOM 755 O O . GLU A 1 90 ? -8.152 13.324 1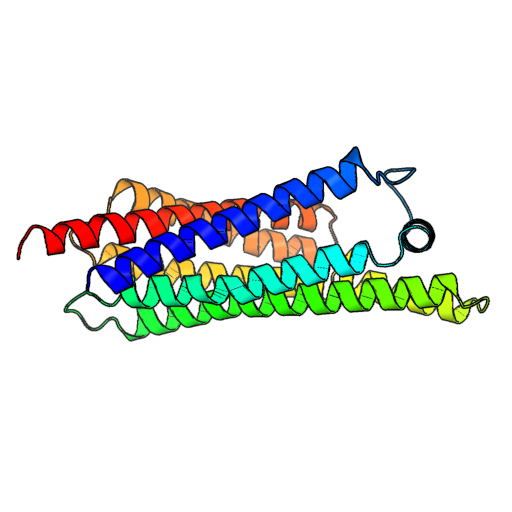8.233 1.00 80.00 90 GLU A O 1
ATOM 760 N N . TYR A 1 91 ? -7.104 13.938 20.122 1.00 84.88 91 TYR A N 1
ATOM 761 C CA . TYR A 1 91 ? -5.753 13.881 19.556 1.00 84.88 91 TYR A CA 1
ATOM 762 C C . TYR A 1 91 ? -5.414 12.501 18.988 1.00 84.88 91 TYR A C 1
ATOM 764 O O . TYR A 1 91 ? -4.952 12.402 17.854 1.00 84.88 91 TYR A O 1
ATOM 772 N N . ASN A 1 92 ? -5.703 11.426 19.726 1.00 89.25 92 ASN A N 1
ATOM 773 C CA . ASN A 1 92 ? -5.463 10.060 19.256 1.00 89.25 92 ASN A CA 1
ATOM 774 C C . ASN A 1 92 ? -6.296 9.744 18.006 1.00 89.25 92 ASN A C 1
ATOM 776 O O . ASN A 1 92 ? -5.802 9.084 17.091 1.00 89.25 92 ASN A O 1
ATOM 780 N N . ASN A 1 93 ? -7.537 10.236 17.936 1.00 89.38 93 ASN A N 1
ATOM 781 C CA . ASN A 1 93 ? -8.406 10.060 16.771 1.00 89.38 93 ASN A CA 1
ATOM 782 C C . ASN A 1 93 ? -7.889 10.833 15.546 1.00 89.38 93 ASN A C 1
ATOM 784 O O . ASN A 1 93 ? -7.830 10.280 14.446 1.00 89.38 93 ASN A O 1
ATOM 788 N N . ILE A 1 94 ? -7.446 12.079 15.739 1.00 91.31 94 ILE A N 1
ATOM 789 C CA . ILE A 1 94 ? -6.835 12.909 14.690 1.00 91.31 94 ILE A CA 1
ATOM 790 C C . ILE A 1 94 ? -5.557 12.249 14.169 1.00 91.31 94 ILE A C 1
ATOM 792 O O . ILE A 1 94 ? -5.431 12.044 12.963 1.00 91.31 94 ILE A O 1
ATOM 796 N N . ILE A 1 95 ? -4.641 11.857 15.060 1.00 92.44 95 ILE A N 1
ATOM 797 C CA . ILE A 1 95 ? -3.380 11.204 14.684 1.00 92.44 95 ILE A CA 1
ATOM 798 C C . ILE A 1 95 ? -3.672 9.913 13.917 1.00 92.44 95 ILE A C 1
ATOM 800 O O . ILE A 1 95 ? -3.146 9.713 12.824 1.00 92.44 95 ILE A O 1
ATOM 804 N N . SER A 1 96 ? -4.554 9.057 14.441 1.00 94.12 96 SER A N 1
ATOM 805 C CA . SER A 1 96 ? -4.923 7.809 13.769 1.00 94.12 96 SER A CA 1
ATOM 806 C C . SER A 1 96 ? -5.470 8.073 12.360 1.00 94.12 96 SER A C 1
ATOM 808 O O . SER A 1 96 ? -5.017 7.462 11.391 1.00 94.12 96 SER A O 1
ATOM 810 N N . THR A 1 97 ? -6.376 9.041 12.225 1.00 94.12 97 THR A N 1
ATOM 811 C CA . THR A 1 97 ? -6.973 9.427 10.938 1.00 94.12 97 THR A CA 1
ATOM 812 C C . THR A 1 97 ? -5.923 9.930 9.950 1.00 94.12 97 THR A C 1
ATOM 814 O O . THR A 1 97 ? -5.916 9.486 8.803 1.00 94.12 97 THR A O 1
ATOM 817 N N . LEU A 1 98 ? -5.014 10.807 10.388 1.00 96.88 98 LEU A N 1
ATOM 818 C CA . LEU A 1 98 ? -3.945 11.359 9.553 1.00 96.88 98 LEU A CA 1
ATOM 819 C C . LEU A 1 98 ? -3.023 10.266 9.013 1.00 96.88 98 LEU A C 1
ATOM 821 O O . LEU A 1 98 ? -2.742 10.232 7.818 1.00 96.88 98 LEU A O 1
ATOM 825 N N . PHE A 1 99 ? -2.588 9.339 9.865 1.00 97.88 99 PHE A N 1
ATOM 826 C CA . PHE A 1 99 ? -1.676 8.279 9.441 1.00 97.88 99 PHE A CA 1
ATOM 827 C C . PHE A 1 99 ? -2.331 7.279 8.483 1.00 97.88 99 PHE A C 1
ATOM 829 O O . PHE A 1 99 ? -1.696 6.864 7.515 1.00 97.88 99 PHE A O 1
ATOM 836 N N . LEU A 1 100 ? -3.611 6.942 8.665 1.00 97.25 100 LEU A N 1
ATOM 837 C CA . LEU A 1 100 ? -4.309 6.108 7.682 1.00 97.25 100 LEU A CA 1
ATOM 838 C C . LEU A 1 100 ? -4.604 6.870 6.378 1.00 97.25 100 LEU A C 1
ATOM 840 O O . LEU A 1 100 ? -4.580 6.278 5.301 1.00 97.25 100 LEU A O 1
ATOM 844 N N . LEU A 1 101 ? -4.827 8.183 6.443 1.00 97.19 101 LEU A N 1
ATOM 845 C CA . LEU A 1 101 ? -4.944 9.033 5.257 1.00 97.19 101 LEU A CA 1
ATOM 846 C C . LEU A 1 101 ? -3.629 9.076 4.468 1.00 97.19 101 LEU A C 1
ATOM 848 O O . LEU A 1 101 ? -3.653 8.894 3.251 1.00 97.19 101 LEU A O 1
ATOM 852 N N . PHE A 1 102 ? -2.486 9.228 5.143 1.00 97.69 102 PHE A N 1
ATOM 853 C CA . PHE A 1 102 ? -1.172 9.145 4.502 1.00 97.69 102 PHE A CA 1
ATOM 854 C C . PHE A 1 102 ? -0.912 7.774 3.888 1.00 97.69 102 PHE A C 1
ATOM 856 O O . PHE A 1 102 ? -0.432 7.718 2.760 1.00 97.69 102 PHE A O 1
ATOM 863 N N . TYR A 1 103 ? -1.296 6.685 4.561 1.00 96.94 103 TYR A N 1
ATOM 864 C CA . TYR A 1 103 ? -1.200 5.339 3.992 1.00 96.94 103 TYR A CA 1
ATOM 865 C C . TYR A 1 103 ? -1.876 5.254 2.613 1.00 96.94 103 TYR A C 1
ATOM 867 O O . TYR A 1 103 ? -1.237 4.836 1.648 1.00 96.94 103 TYR A O 1
ATOM 875 N N . PHE A 1 104 ? -3.134 5.695 2.499 1.00 95.88 104 PHE A N 1
ATOM 876 C CA . PHE A 1 104 ? -3.882 5.627 1.239 1.00 95.88 104 PHE A CA 1
ATOM 877 C C . PHE A 1 104 ? -3.362 6.604 0.176 1.00 95.88 104 PHE A C 1
ATOM 879 O O . PHE A 1 104 ? -3.218 6.212 -0.982 1.00 95.88 104 PHE A O 1
ATOM 886 N N . LEU A 1 105 ? -3.046 7.849 0.552 1.00 96.88 105 LEU A N 1
ATOM 887 C CA . LEU A 1 105 ? -2.559 8.858 -0.395 1.00 96.88 105 LEU A CA 1
ATOM 888 C C . LEU A 1 105 ? -1.183 8.515 -0.962 1.00 96.88 105 LEU A C 1
ATOM 890 O O . LEU A 1 105 ? -1.000 8.567 -2.175 1.00 96.88 105 LEU A O 1
ATOM 894 N N . ILE A 1 106 ? -0.226 8.158 -0.102 1.00 96.44 106 ILE A N 1
ATOM 895 C CA . ILE A 1 106 ? 1.143 7.854 -0.528 1.00 96.44 106 ILE A CA 1
ATOM 896 C C . ILE A 1 106 ? 1.132 6.624 -1.442 1.00 96.44 106 ILE A C 1
ATOM 898 O O . ILE A 1 106 ? 1.745 6.659 -2.509 1.00 96.44 106 ILE A O 1
ATOM 902 N N . ASN A 1 107 ? 0.379 5.578 -1.083 1.00 93.75 107 ASN A N 1
ATOM 903 C CA . ASN A 1 107 ? 0.280 4.380 -1.915 1.00 93.75 107 ASN A CA 1
ATOM 904 C C . ASN A 1 107 ? -0.393 4.688 -3.266 1.00 93.75 107 ASN A C 1
ATOM 906 O O . ASN A 1 107 ? 0.110 4.313 -4.323 1.00 93.75 107 ASN A O 1
ATOM 910 N N . GLY A 1 108 ? -1.487 5.459 -3.248 1.00 94.69 108 GLY A N 1
ATOM 911 C CA . GLY A 1 108 ? -2.205 5.853 -4.459 1.00 94.69 108 GLY A CA 1
ATOM 912 C C . GLY A 1 108 ? -1.363 6.686 -5.429 1.00 94.69 108 GLY A C 1
ATOM 913 O O . GLY A 1 108 ? -1.312 6.385 -6.6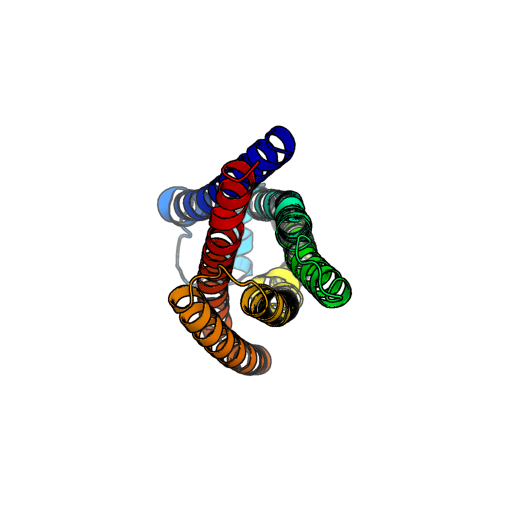21 1.00 94.69 108 GLY A O 1
ATOM 914 N N . ILE A 1 109 ? -0.656 7.700 -4.921 1.00 95.62 109 ILE A N 1
ATOM 915 C CA . ILE A 1 109 ? 0.236 8.549 -5.7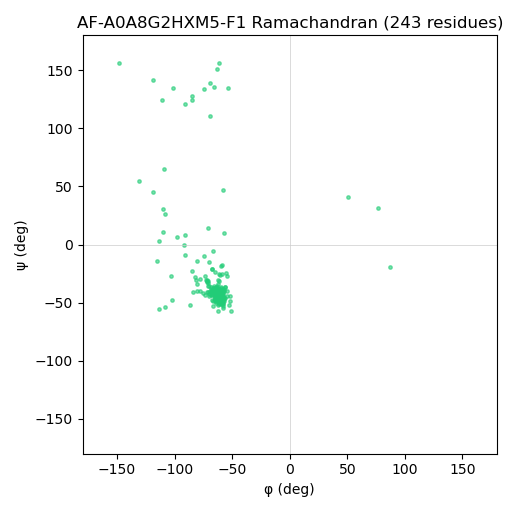25 1.00 95.62 109 ILE A CA 1
ATOM 916 C C . ILE A 1 109 ? 1.409 7.732 -6.274 1.00 95.62 109 ILE A C 1
ATOM 918 O O . ILE A 1 109 ? 1.740 7.858 -7.452 1.00 95.62 109 ILE A O 1
ATOM 922 N N . SER A 1 110 ? 2.014 6.871 -5.452 1.00 94.94 110 SER A N 1
ATOM 923 C CA . SER A 1 110 ? 3.132 6.023 -5.876 1.00 94.94 110 SER A CA 1
ATOM 924 C C . SER A 1 110 ? 2.738 5.089 -7.019 1.00 94.94 110 SER A C 1
ATOM 926 O O . SER A 1 110 ? 3.461 4.999 -8.008 1.00 94.94 110 SER A O 1
ATOM 928 N N . LEU A 1 111 ? 1.558 4.467 -6.949 1.00 93.31 111 LEU A N 1
ATOM 929 C CA . LEU A 1 111 ? 1.035 3.629 -8.030 1.00 93.31 111 LEU A CA 1
ATOM 930 C C . LEU A 1 111 ? 0.806 4.421 -9.325 1.00 93.31 111 LEU A C 1
ATOM 932 O O . LEU A 1 111 ? 1.150 3.945 -10.403 1.00 93.31 111 LEU A O 1
ATOM 936 N N . ILE A 1 112 ? 0.293 5.652 -9.243 1.00 95.25 112 ILE A N 1
ATOM 937 C CA . ILE A 1 112 ? 0.139 6.512 -10.427 1.00 95.25 112 ILE A CA 1
ATOM 938 C C . ILE A 1 112 ? 1.505 6.838 -11.044 1.00 95.25 112 ILE A C 1
ATOM 940 O O . ILE A 1 112 ? 1.661 6.722 -12.260 1.00 95.25 112 ILE A O 1
ATOM 944 N N . ILE A 1 113 ? 2.501 7.196 -10.225 1.00 94.56 113 ILE A N 1
ATOM 945 C CA . ILE A 1 113 ? 3.871 7.461 -10.692 1.00 94.56 113 ILE A CA 1
ATOM 946 C C . ILE A 1 113 ? 4.443 6.217 -11.377 1.00 94.56 113 ILE A C 1
ATOM 948 O O . ILE A 1 113 ? 4.925 6.318 -12.502 1.00 94.56 113 ILE A O 1
ATOM 952 N N . GLN A 1 114 ? 4.325 5.044 -10.751 1.00 93.06 114 GLN A N 1
ATOM 953 C CA . GLN A 1 114 ? 4.776 3.774 -11.324 1.00 93.06 114 GLN A CA 1
ATOM 954 C C . GLN A 1 114 ? 4.093 3.481 -12.670 1.00 93.06 114 GLN A C 1
ATOM 956 O O . GLN A 1 114 ? 4.771 3.118 -13.629 1.00 93.06 114 GLN A O 1
ATOM 961 N N . GLY A 1 115 ? 2.781 3.704 -12.785 1.00 93.44 115 GLY A N 1
ATOM 962 C CA . GLY A 1 115 ? 2.049 3.514 -14.040 1.00 93.44 115 GLY A CA 1
ATOM 963 C C . GLY A 1 115 ? 2.490 4.465 -15.155 1.00 93.44 115 GLY A C 1
ATOM 964 O O . GLY A 1 115 ? 2.700 4.030 -16.287 1.00 93.44 115 GLY A O 1
ATOM 965 N N . ILE A 1 116 ? 2.699 5.747 -14.839 1.00 94.94 116 ILE A N 1
ATOM 966 C CA . ILE A 1 116 ? 3.221 6.734 -15.798 1.00 94.94 116 ILE A CA 1
ATOM 967 C C . ILE A 1 116 ? 4.642 6.358 -16.230 1.00 94.94 116 ILE A C 1
ATOM 969 O O . ILE A 1 116 ? 4.949 6.380 -17.422 1.00 94.94 116 ILE A O 1
ATOM 973 N N . THR A 1 117 ? 5.508 5.982 -15.286 1.00 94.62 117 THR A N 1
ATOM 974 C CA . THR A 1 117 ? 6.880 5.556 -15.583 1.00 94.62 117 THR A CA 1
ATOM 975 C C . THR A 1 117 ? 6.908 4.307 -16.458 1.00 94.62 117 THR A C 1
ATOM 977 O O . THR A 1 117 ? 7.701 4.244 -17.400 1.00 94.62 117 THR A O 1
ATOM 980 N N . ALA A 1 118 ? 6.038 3.330 -16.200 1.00 92.81 118 ALA A N 1
ATOM 981 C CA . ALA A 1 118 ? 5.942 2.135 -17.027 1.00 92.81 118 ALA A CA 1
ATOM 982 C C . ALA A 1 118 ? 5.588 2.483 -18.478 1.00 92.81 118 ALA A C 1
ATOM 984 O O . ALA A 1 118 ? 6.313 2.102 -19.392 1.00 92.81 118 ALA A O 1
ATOM 985 N N . GLU A 1 119 ? 4.542 3.279 -18.707 1.00 93.94 119 GLU A N 1
ATOM 986 C CA . GLU A 1 119 ? 4.155 3.660 -20.073 1.00 93.94 119 GLU A CA 1
ATOM 987 C C . GLU A 1 119 ? 5.212 4.522 -20.760 1.00 93.94 119 GLU A C 1
ATOM 989 O O . GLU A 1 119 ? 5.480 4.357 -21.950 1.00 93.94 119 GLU A O 1
ATOM 994 N N . PHE A 1 120 ? 5.864 5.411 -20.013 1.00 94.31 120 PHE A N 1
ATOM 995 C CA . PHE A 1 120 ? 6.950 6.229 -20.535 1.00 94.31 120 PHE A CA 1
ATOM 996 C C . PHE A 1 120 ? 8.139 5.377 -21.003 1.00 94.31 120 PHE A C 1
ATOM 998 O O . PHE A 1 120 ? 8.619 5.539 -22.127 1.00 94.31 120 PHE A O 1
ATOM 1005 N N . THR A 1 121 ? 8.589 4.436 -20.173 1.00 94.12 121 THR A N 1
ATOM 1006 C CA . THR A 1 121 ? 9.719 3.547 -20.491 1.00 94.12 121 THR A CA 1
ATOM 1007 C C . THR A 1 121 ? 9.380 2.573 -21.621 1.00 94.12 121 THR A C 1
ATOM 1009 O O . THR A 1 121 ? 10.184 2.416 -22.541 1.00 94.12 121 THR A O 1
ATOM 1012 N N . ILE A 1 122 ? 8.167 2.009 -21.641 1.00 92.69 122 ILE A N 1
ATOM 1013 C CA . ILE A 1 122 ? 7.659 1.202 -22.763 1.00 92.69 122 ILE A CA 1
ATOM 1014 C C . ILE A 1 122 ? 7.662 2.020 -24.060 1.00 92.69 122 ILE A C 1
ATOM 1016 O O . ILE A 1 122 ? 8.115 1.542 -25.103 1.00 92.69 122 ILE A O 1
ATOM 1020 N N . ASN A 1 123 ? 7.208 3.275 -24.007 1.00 92.69 123 ASN A N 1
ATOM 1021 C CA . ASN A 1 123 ? 7.171 4.142 -25.179 1.00 92.69 123 ASN A CA 1
ATOM 1022 C C . ASN A 1 123 ? 8.579 4.439 -25.726 1.00 92.69 123 ASN A C 1
ATOM 1024 O O . ASN A 1 123 ? 8.756 4.458 -26.945 1.00 92.69 123 ASN A O 1
ATOM 1028 N N . ILE A 1 124 ? 9.583 4.608 -24.858 1.00 92.12 124 ILE A N 1
ATOM 1029 C CA . ILE A 1 124 ? 10.988 4.763 -25.271 1.00 92.12 124 ILE A CA 1
ATOM 1030 C C . ILE A 1 124 ? 11.492 3.506 -25.986 1.00 92.12 124 ILE A C 1
ATOM 1032 O O . ILE A 1 124 ? 12.045 3.615 -27.082 1.00 92.12 124 ILE A O 1
ATOM 1036 N N . ILE A 1 125 ? 11.268 2.325 -25.400 1.00 91.31 125 ILE A N 1
ATOM 1037 C CA . ILE A 1 125 ? 11.689 1.043 -25.985 1.00 91.31 125 ILE A CA 1
ATOM 1038 C C . ILE A 1 125 ? 11.023 0.808 -27.345 1.00 91.31 125 ILE A C 1
ATOM 1040 O O . ILE A 1 125 ? 11.678 0.338 -28.271 1.00 91.31 125 ILE A O 1
ATOM 1044 N N . SER A 1 126 ? 9.746 1.177 -27.488 1.00 87.56 126 SER A N 1
ATOM 1045 C CA . SER A 1 126 ? 8.985 0.959 -28.726 1.00 87.56 126 SER A CA 1
ATOM 1046 C C . SER A 1 126 ? 9.388 1.868 -29.893 1.00 87.56 126 SER A C 1
ATOM 1048 O O . SER A 1 126 ? 9.262 1.458 -31.043 1.00 87.56 126 SER A O 1
ATOM 1050 N N . ASN A 1 127 ? 9.861 3.091 -29.618 1.00 86.81 127 ASN A N 1
ATOM 1051 C CA . ASN A 1 127 ? 10.039 4.127 -30.647 1.00 86.81 127 ASN A CA 1
ATOM 1052 C C . ASN A 1 127 ? 11.495 4.537 -30.885 1.00 86.81 127 ASN A C 1
ATOM 1054 O O . ASN A 1 127 ? 11.782 5.239 -31.854 1.00 86.81 127 ASN A O 1
ATOM 1058 N N . SER A 1 128 ? 12.418 4.170 -29.996 1.00 82.75 128 SER A N 1
ATOM 1059 C CA . SER A 1 128 ? 13.827 4.512 -30.152 1.00 82.75 128 SER A CA 1
ATOM 1060 C C . SER A 1 128 ? 14.622 3.324 -30.670 1.00 82.75 128 SER A C 1
ATOM 1062 O O . SER A 1 128 ? 14.505 2.232 -30.135 1.00 82.75 128 SER A O 1
ATOM 1064 N N . ASN A 1 129 ? 15.495 3.553 -31.651 1.00 78.25 129 ASN A N 1
ATOM 1065 C CA . ASN A 1 129 ? 16.518 2.582 -32.063 1.00 78.25 129 ASN A CA 1
ATOM 1066 C C . ASN A 1 129 ? 17.887 2.876 -31.422 1.00 78.25 129 ASN A C 1
ATOM 1068 O O . ASN A 1 129 ? 18.892 2.269 -31.781 1.00 78.25 129 ASN A O 1
ATOM 1072 N N . ILE A 1 130 ? 17.942 3.846 -30.504 1.00 86.44 130 ILE A N 1
ATOM 1073 C CA . ILE A 1 130 ? 19.177 4.298 -29.867 1.00 86.44 130 ILE A CA 1
ATOM 1074 C C . ILE A 1 130 ? 19.392 3.479 -28.594 1.00 86.44 130 ILE A C 1
ATOM 1076 O O . ILE A 1 130 ? 18.574 3.529 -27.675 1.00 86.44 130 ILE A O 1
ATOM 1080 N N . TYR A 1 131 ? 20.521 2.772 -28.524 1.00 84.25 131 TYR A N 1
ATOM 1081 C CA . TYR A 1 131 ? 20.868 1.907 -27.393 1.00 84.25 131 TYR A CA 1
ATOM 1082 C C . TYR A 1 131 ? 20.836 2.638 -26.039 1.00 84.25 131 TYR A C 1
ATOM 1084 O O . TYR A 1 131 ? 20.238 2.142 -25.088 1.00 84.25 131 TYR A O 1
ATOM 1092 N N . SER A 1 132 ? 21.393 3.852 -25.955 1.00 87.88 132 SER A N 1
ATOM 1093 C CA . SER A 1 132 ? 21.422 4.629 -24.704 1.00 87.88 132 SER A CA 1
ATOM 1094 C C . SER A 1 132 ? 20.027 4.983 -24.173 1.00 87.88 132 SER A C 1
ATOM 1096 O O . SER A 1 132 ? 19.821 5.041 -22.962 1.00 87.88 132 SER A O 1
ATOM 1098 N N . ASN A 1 133 ? 19.041 5.160 -25.055 1.00 90.06 133 ASN A N 1
ATOM 1099 C CA . ASN A 1 133 ? 17.659 5.400 -24.642 1.00 90.06 133 ASN A CA 1
ATOM 1100 C C . ASN A 1 133 ? 17.027 4.138 -24.043 1.00 90.06 133 ASN A C 1
ATOM 1102 O O . ASN A 1 133 ? 16.245 4.230 -23.096 1.00 90.06 133 ASN A O 1
ATOM 1106 N N . HIS A 1 134 ? 17.374 2.959 -24.567 1.00 91.94 134 HIS A N 1
ATOM 1107 C CA . HIS A 1 134 ? 16.915 1.682 -24.016 1.00 91.94 134 HIS A CA 1
ATOM 1108 C C . HIS A 1 134 ? 17.526 1.424 -22.641 1.00 91.94 134 HIS A C 1
ATOM 1110 O O . HIS A 1 134 ? 16.806 1.041 -21.722 1.00 91.94 134 HIS A O 1
ATOM 1116 N N . GLU A 1 135 ? 18.820 1.697 -22.476 1.00 91.75 135 GLU A N 1
ATOM 1117 C CA . GLU A 1 135 ? 19.509 1.590 -21.187 1.00 91.75 135 GLU A CA 1
ATOM 1118 C C . GLU A 1 135 ? 18.892 2.521 -20.134 1.00 91.75 135 GLU A C 1
ATOM 1120 O O . GLU A 1 135 ? 18.577 2.089 -19.022 1.00 91.75 135 GLU A O 1
ATOM 1125 N N . PHE A 1 136 ? 18.627 3.778 -20.500 1.00 93.19 136 PHE A N 1
ATOM 1126 C CA . PHE A 1 136 ? 17.923 4.720 -19.632 1.00 93.19 136 PHE A CA 1
ATOM 1127 C C . PHE A 1 136 ? 16.532 4.207 -19.229 1.00 93.19 136 PHE A C 1
ATOM 1129 O O . PHE A 1 136 ? 16.190 4.235 -18.046 1.00 93.19 136 PHE A O 1
ATOM 1136 N N . ALA A 1 137 ? 15.742 3.702 -20.183 1.00 92.94 137 ALA A N 1
ATOM 1137 C CA . ALA A 1 137 ? 14.406 3.177 -19.907 1.00 92.94 137 ALA A CA 1
ATOM 1138 C C . ALA A 1 137 ? 14.440 1.974 -18.951 1.00 92.94 137 ALA A C 1
ATOM 1140 O O . ALA A 1 137 ? 13.642 1.914 -18.015 1.00 92.94 137 ALA A O 1
ATOM 1141 N N . VAL A 1 138 ? 15.389 1.054 -19.145 1.00 93.44 138 VAL A N 1
ATOM 1142 C CA . VAL A 1 138 ? 15.607 -0.098 -18.258 1.00 93.44 138 VAL A CA 1
ATOM 1143 C C . VAL A 1 138 ? 15.967 0.360 -16.847 1.00 93.44 138 VAL A C 1
ATOM 1145 O O . VAL A 1 138 ? 15.336 -0.082 -15.888 1.00 93.44 138 VAL A O 1
ATOM 1148 N N . ASN A 1 139 ? 16.932 1.269 -16.703 1.00 92.88 139 ASN A N 1
ATOM 1149 C CA . ASN A 1 139 ? 17.379 1.743 -15.392 1.00 92.88 139 ASN A CA 1
ATOM 1150 C C . ASN A 1 139 ? 16.279 2.510 -14.648 1.00 92.88 139 ASN A C 1
ATOM 1152 O O . ASN A 1 139 ? 16.083 2.303 -13.450 1.00 92.88 139 ASN A O 1
ATOM 1156 N N . LEU A 1 140 ? 15.518 3.346 -15.358 1.00 94.12 140 LEU A N 1
ATOM 1157 C CA . LEU A 1 140 ? 14.391 4.071 -14.778 1.00 94.12 140 LEU A CA 1
ATOM 1158 C C . LEU A 1 140 ? 13.280 3.115 -14.323 1.00 94.12 140 LEU A C 1
ATOM 1160 O O . LEU A 1 140 ? 12.780 3.250 -13.207 1.00 94.12 140 LEU A O 1
ATOM 1164 N N . PHE A 1 141 ? 12.917 2.130 -15.153 1.00 92.56 141 PHE A N 1
ATOM 1165 C CA . PHE A 1 141 ? 11.907 1.132 -14.794 1.00 92.56 141 PHE A CA 1
ATOM 1166 C C . PHE A 1 141 ? 12.342 0.321 -13.571 1.00 92.56 141 PHE A C 1
ATOM 1168 O O . PHE A 1 141 ? 11.560 0.139 -12.637 1.00 92.56 141 PHE A O 1
ATOM 1175 N N . ARG A 1 142 ? 13.608 -0.114 -13.537 1.00 89.38 142 ARG A N 1
ATOM 1176 C CA . ARG A 1 142 ? 14.174 -0.827 -12.389 1.00 89.38 142 ARG A CA 1
ATOM 1177 C C . ARG A 1 142 ? 14.089 0.001 -11.120 1.00 89.38 142 ARG A C 1
ATOM 1179 O O . ARG A 1 142 ? 13.515 -0.455 -10.142 1.00 89.38 142 ARG A O 1
ATOM 1186 N N . TYR A 1 143 ? 14.581 1.234 -11.150 1.00 88.56 143 TYR A N 1
ATOM 1187 C CA . TYR A 1 143 ? 14.587 2.095 -9.972 1.00 88.56 143 TYR A CA 1
ATOM 1188 C C . TYR A 1 143 ? 13.177 2.370 -9.424 1.00 88.56 143 TYR A C 1
ATOM 1190 O O . TYR A 1 143 ? 12.956 2.318 -8.213 1.00 88.56 143 TYR A O 1
ATOM 1198 N N . VAL A 1 144 ? 12.208 2.647 -10.299 1.00 89.50 144 VAL A N 1
ATOM 1199 C CA . VAL A 1 144 ? 10.857 3.040 -9.872 1.00 89.50 144 VAL A CA 1
ATOM 1200 C C . VAL A 1 144 ? 9.997 1.837 -9.477 1.00 89.50 144 VAL A C 1
ATOM 1202 O O . VAL A 1 144 ? 9.258 1.925 -8.496 1.00 89.50 144 VAL A O 1
ATOM 1205 N N . ILE A 1 145 ? 10.092 0.723 -10.210 1.00 85.44 145 ILE A N 1
ATOM 1206 C CA . ILE A 1 145 ? 9.130 -0.387 -10.127 1.00 85.44 145 ILE A CA 1
ATOM 1207 C C . ILE A 1 145 ? 9.772 -1.653 -9.544 1.00 85.44 145 ILE A C 1
ATOM 1209 O O . ILE A 1 145 ? 9.259 -2.176 -8.556 1.00 85.44 145 ILE A O 1
ATOM 1213 N N . GLN A 1 146 ? 10.872 -2.141 -10.130 1.00 79.31 146 GLN A N 1
ATOM 1214 C CA . GLN A 1 146 ? 11.391 -3.496 -9.863 1.00 79.31 146 GLN A CA 1
ATOM 1215 C C . GLN A 1 146 ? 12.336 -3.581 -8.654 1.00 79.31 146 GLN A C 1
ATOM 1217 O O . GLN A 1 146 ? 12.122 -4.396 -7.764 1.00 79.31 146 GLN A O 1
ATOM 1222 N N . ASP A 1 147 ? 13.357 -2.729 -8.611 1.00 74.75 147 ASP A N 1
ATOM 1223 C CA . ASP A 1 147 ? 14.409 -2.730 -7.583 1.00 74.75 147 ASP A CA 1
ATOM 1224 C C . ASP A 1 147 ? 14.042 -1.816 -6.396 1.00 74.75 147 ASP A C 1
ATOM 1226 O O . ASP A 1 147 ? 14.702 -1.809 -5.359 1.00 74.75 147 ASP A O 1
ATOM 1230 N N . GLY A 1 148 ? 12.961 -1.047 -6.546 1.00 65.56 148 GLY A N 1
ATOM 1231 C CA . GLY A 1 148 ? 12.224 -0.449 -5.441 1.00 65.56 148 GLY A CA 1
ATOM 1232 C C . GLY A 1 148 ? 12.838 0.766 -4.766 1.00 65.56 148 GLY A C 1
ATOM 1233 O O . GLY A 1 148 ? 12.545 1.026 -3.600 1.00 65.56 148 GLY A O 1
ATOM 1234 N N . GLY A 1 149 ? 13.573 1.583 -5.521 1.00 76.94 149 GLY A N 1
ATOM 1235 C CA . GLY A 1 149 ? 13.907 2.944 -5.100 1.00 76.94 149 GLY A CA 1
ATOM 1236 C C . GLY A 1 149 ? 12.663 3.786 -4.787 1.00 76.94 149 GLY A C 1
ATOM 1237 O O . GLY A 1 149 ? 12.664 4.543 -3.822 1.00 76.94 149 GLY A O 1
ATOM 1238 N N . ILE A 1 150 ? 11.573 3.612 -5.548 1.00 81.94 150 ILE A N 1
ATOM 1239 C CA . ILE A 1 150 ? 10.261 4.199 -5.217 1.00 81.94 150 ILE A CA 1
ATOM 1240 C C . ILE A 1 150 ? 9.317 3.155 -4.617 1.00 81.94 150 ILE A C 1
ATOM 1242 O O . ILE A 1 150 ? 8.709 3.430 -3.580 1.00 81.94 150 ILE A O 1
ATOM 1246 N N . SER A 1 151 ? 9.184 1.969 -5.226 1.00 83.56 151 SER A N 1
ATOM 1247 C CA . SER A 1 151 ? 8.196 0.975 -4.782 1.00 83.56 151 SER A CA 1
ATOM 1248 C C . SER A 1 151 ? 8.457 0.486 -3.347 1.00 83.56 151 SER A C 1
ATOM 1250 O O . SER A 1 151 ? 7.605 0.696 -2.482 1.00 83.56 151 SER A O 1
ATOM 1252 N N . PHE A 1 152 ? 9.636 -0.060 -3.022 1.00 86.62 152 PHE A N 1
ATOM 1253 C CA . PHE A 1 152 ? 9.928 -0.547 -1.662 1.00 86.62 152 PHE A CA 1
ATOM 1254 C C . PHE A 1 152 ? 9.973 0.568 -0.619 1.00 86.62 152 PHE A C 1
ATOM 1256 O O . PHE A 1 152 ? 9.420 0.403 0.471 1.00 86.62 152 PHE A O 1
ATOM 1263 N N . SER A 1 153 ? 10.563 1.723 -0.938 1.00 88.38 153 SER A N 1
ATOM 1264 C CA . SER A 1 153 ? 10.546 2.876 -0.028 1.00 88.38 153 SER A CA 1
ATOM 1265 C C . SER A 1 153 ? 9.119 3.330 0.285 1.00 88.38 153 SER A C 1
ATOM 1267 O O . SER A 1 153 ? 8.809 3.625 1.440 1.00 88.38 153 SER A O 1
ATOM 1269 N N . THR A 1 154 ? 8.224 3.304 -0.708 1.00 92.00 154 THR A N 1
ATOM 1270 C CA . THR A 1 154 ? 6.797 3.572 -0.496 1.00 92.00 154 THR A CA 1
ATOM 1271 C C . THR A 1 154 ? 6.177 2.548 0.450 1.00 92.00 154 THR A C 1
ATOM 1273 O O . THR A 1 154 ? 5.525 2.944 1.416 1.00 92.00 154 THR A O 1
ATOM 1276 N N . TYR A 1 155 ? 6.397 1.249 0.223 1.00 90.81 155 TYR A N 1
ATOM 1277 C CA . TYR A 1 155 ? 5.850 0.198 1.088 1.00 90.81 155 TYR A CA 1
ATOM 1278 C C . TYR A 1 155 ? 6.301 0.356 2.541 1.00 90.81 155 TYR A C 1
ATOM 1280 O O . TYR A 1 155 ? 5.481 0.224 3.449 1.00 90.81 155 TYR A O 1
ATOM 1288 N N . LEU A 1 156 ? 7.570 0.694 2.782 1.00 93.62 156 LEU A N 1
ATOM 1289 C CA . LEU A 1 156 ? 8.071 0.948 4.134 1.00 93.62 156 LEU A CA 1
ATOM 1290 C C . LEU A 1 156 ? 7.351 2.132 4.795 1.00 93.62 156 LEU A C 1
ATOM 1292 O O . LEU A 1 156 ? 6.885 2.008 5.930 1.00 93.62 156 LEU A O 1
ATOM 1296 N N . VAL A 1 157 ? 7.199 3.255 4.087 1.00 95.31 157 VAL A N 1
ATOM 1297 C CA . VAL A 1 157 ? 6.488 4.436 4.607 1.00 95.31 157 VAL A CA 1
ATOM 1298 C C . VAL A 1 157 ? 5.015 4.120 4.875 1.00 95.31 157 VAL A C 1
ATOM 1300 O O . VAL A 1 157 ? 4.508 4.412 5.958 1.00 95.31 157 VAL A O 1
ATOM 1303 N N . CYS A 1 158 ? 4.329 3.466 3.938 1.00 95.81 158 CYS A N 1
ATOM 1304 C CA . CYS A 1 158 ? 2.936 3.061 4.097 1.00 95.81 158 CYS A CA 1
ATOM 1305 C C . CYS A 1 158 ? 2.759 2.102 5.284 1.00 95.81 158 CYS A C 1
ATOM 1307 O O . CYS A 1 158 ? 1.880 2.317 6.119 1.00 95.81 158 CYS A O 1
ATOM 1309 N N . ASN A 1 159 ? 3.614 1.091 5.425 1.00 94.81 159 ASN A N 1
ATOM 1310 C CA . ASN A 1 159 ? 3.535 0.144 6.538 1.00 94.81 159 ASN A CA 1
ATOM 1311 C C . ASN A 1 159 ? 3.781 0.820 7.887 1.00 94.81 159 ASN A C 1
ATOM 1313 O O . ASN A 1 159 ? 3.056 0.556 8.848 1.00 94.81 159 ASN A O 1
ATOM 1317 N N . PHE A 1 160 ? 4.731 1.753 7.952 1.00 96.44 160 PHE A N 1
ATOM 1318 C CA . PHE A 1 160 ? 4.934 2.590 9.129 1.00 96.44 160 PHE A CA 1
ATOM 1319 C C . PHE A 1 160 ? 3.672 3.392 9.477 1.00 96.44 160 PHE A C 1
ATOM 1321 O O . PHE A 1 160 ? 3.205 3.355 10.620 1.00 96.44 160 PHE A O 1
ATOM 1328 N N . CYS A 1 161 ? 3.064 4.051 8.486 1.00 97.69 161 CYS A N 1
ATOM 1329 C CA . CYS A 1 161 ? 1.815 4.780 8.675 1.00 97.69 161 CYS A CA 1
ATOM 1330 C C . CYS A 1 161 ? 0.683 3.875 9.183 1.00 97.69 161 CYS A C 1
ATOM 1332 O O . CYS A 1 161 ? -0.035 4.242 10.115 1.00 97.69 161 CYS A O 1
ATOM 1334 N N . PHE A 1 162 ? 0.549 2.673 8.624 1.00 97.62 162 PHE A N 1
ATOM 1335 C CA . PHE A 1 162 ? -0.480 1.720 9.024 1.00 97.62 162 PHE A CA 1
ATOM 1336 C C . PHE A 1 162 ? -0.281 1.216 10.462 1.00 97.62 162 PHE A C 1
ATOM 1338 O O . PHE A 1 162 ? -1.239 1.135 11.234 1.00 97.62 162 PHE A O 1
ATOM 1345 N N . ILE A 1 163 ? 0.962 0.930 10.864 1.00 96.69 163 ILE A N 1
ATOM 1346 C CA . ILE A 1 163 ? 1.293 0.521 12.238 1.00 96.69 163 ILE A CA 1
ATOM 1347 C C . ILE A 1 163 ? 0.940 1.630 13.232 1.00 96.69 163 ILE A C 1
ATOM 1349 O O . ILE A 1 163 ? 0.342 1.345 14.274 1.00 96.69 163 ILE A O 1
ATOM 1353 N N . ILE A 1 164 ? 1.253 2.889 12.910 1.00 96.56 164 ILE A N 1
ATOM 1354 C CA . ILE A 1 164 ? 0.870 4.031 13.749 1.00 96.56 164 ILE A CA 1
ATOM 1355 C C . ILE A 1 164 ? -0.650 4.152 13.837 1.00 96.56 164 ILE A C 1
ATOM 1357 O O . ILE A 1 164 ? -1.186 4.257 14.942 1.00 96.56 164 ILE A O 1
ATOM 1361 N N . TRP A 1 165 ? -1.362 4.075 12.710 1.00 96.81 165 TRP A N 1
ATOM 1362 C CA . TRP A 1 165 ? -2.825 4.073 12.719 1.00 96.81 165 TRP A CA 1
ATOM 1363 C C . TRP A 1 165 ? -3.376 3.004 13.672 1.00 96.81 165 TRP A C 1
ATOM 1365 O O . TRP A 1 165 ? -4.203 3.321 14.535 1.00 96.81 165 TRP A O 1
ATOM 1375 N N . LEU A 1 166 ? -2.872 1.770 13.568 1.00 95.50 166 LEU A N 1
ATOM 1376 C CA . LEU A 1 166 ? -3.319 0.634 14.368 1.00 95.50 166 LEU A CA 1
ATOM 1377 C C . LEU A 1 166 ? -2.990 0.799 15.858 1.00 95.50 166 LEU A C 1
ATOM 1379 O O . LEU A 1 166 ? -3.795 0.405 16.703 1.00 95.50 166 LEU A O 1
ATOM 1383 N N . LEU A 1 167 ? -1.844 1.401 16.200 1.00 94.00 167 LEU A N 1
ATOM 1384 C CA . LEU A 1 167 ? -1.479 1.731 17.582 1.00 94.00 167 LEU A CA 1
ATOM 1385 C C . LEU A 1 167 ? -2.535 2.633 18.229 1.00 94.00 167 LEU A C 1
ATOM 1387 O O . LEU A 1 167 ? -3.093 2.270 19.266 1.00 94.00 167 LEU A O 1
ATOM 1391 N N . TYR A 1 168 ? -2.846 3.762 17.592 1.00 92.88 168 TYR A N 1
ATOM 1392 C CA . TYR A 1 168 ? -3.804 4.730 18.130 1.00 92.88 168 TYR A CA 1
ATOM 1393 C C . TYR A 1 168 ? -5.244 4.213 18.078 1.00 92.88 168 TYR A C 1
ATOM 1395 O O . TYR A 1 168 ? -5.978 4.345 19.057 1.00 92.88 168 TYR A O 1
ATOM 1403 N N . THR A 1 169 ? -5.642 3.540 16.995 1.00 91.44 169 THR A N 1
ATOM 1404 C CA . THR A 1 169 ? -6.975 2.930 16.885 1.00 91.44 169 THR A CA 1
ATOM 1405 C C . THR A 1 169 ? -7.195 1.859 17.953 1.00 91.44 169 THR A C 1
ATOM 1407 O O . THR A 1 169 ? -8.268 1.801 18.547 1.00 91.44 169 THR A O 1
ATOM 1410 N N . ASN A 1 170 ? -6.196 1.027 18.261 1.00 89.50 170 ASN A N 1
ATOM 1411 C CA . ASN A 1 170 ? -6.329 0.013 19.309 1.00 89.50 170 ASN A CA 1
ATOM 1412 C C . ASN A 1 170 ? -6.510 0.663 20.697 1.00 89.50 170 ASN A C 1
ATOM 1414 O O . ASN A 1 170 ? -7.345 0.209 21.476 1.00 89.50 170 ASN A O 1
ATOM 1418 N N . THR A 1 171 ? -5.812 1.768 20.989 1.00 88.56 171 THR A N 1
ATOM 1419 C CA . THR A 1 171 ? -6.040 2.560 22.215 1.00 88.56 171 THR A CA 1
ATOM 1420 C C . THR A 1 171 ? -7.466 3.116 22.273 1.00 88.56 171 THR A C 1
ATOM 1422 O O . THR A 1 171 ? -8.163 2.894 23.261 1.00 88.56 171 THR A O 1
ATOM 1425 N N . LEU A 1 172 ? -7.949 3.729 21.188 1.00 88.00 172 LEU A N 1
ATOM 1426 C CA . LEU A 1 172 ? -9.321 4.253 21.095 1.00 88.00 172 LEU A CA 1
ATOM 1427 C C . LEU A 1 172 ? -10.383 3.156 21.275 1.00 88.00 172 LEU A C 1
ATOM 1429 O O . LEU A 1 172 ? -11.421 3.373 21.899 1.00 88.00 172 LEU A O 1
ATOM 1433 N N . LEU A 1 173 ? -10.129 1.955 20.749 1.00 87.44 173 LEU A N 1
ATOM 1434 C CA . LEU A 1 173 ? -11.017 0.807 20.919 1.00 87.44 173 LEU A CA 1
ATOM 1435 C C . LEU A 1 173 ? -10.995 0.258 22.355 1.00 87.44 173 LEU A C 1
ATOM 1437 O O . LEU A 1 173 ? -12.036 -0.193 22.830 1.00 87.44 173 LEU A O 1
ATOM 1441 N N . LYS A 1 174 ? -9.865 0.306 23.073 1.00 85.44 174 LYS A N 1
ATOM 1442 C CA . LYS A 1 174 ? -9.773 -0.141 24.481 1.00 85.44 174 LYS A CA 1
ATOM 1443 C C . LYS A 1 174 ? -10.608 0.708 25.431 1.00 85.44 174 LYS A C 1
ATOM 1445 O O . LYS A 1 174 ? -11.190 0.178 26.371 1.00 85.44 174 LYS A O 1
ATOM 1450 N N . GLU A 1 175 ? -10.665 2.010 25.188 1.00 80.75 175 GLU A N 1
ATOM 1451 C CA . GLU A 1 175 ? -11.375 2.968 26.044 1.00 80.75 175 GLU A CA 1
ATOM 1452 C C . GLU A 1 175 ? -12.899 2.897 25.892 1.00 80.75 175 GLU A C 1
ATOM 1454 O O . GLU A 1 175 ? -13.656 3.474 26.677 1.00 80.75 175 GLU A O 1
ATOM 1459 N N . ARG A 1 176 ? -13.378 2.155 24.893 1.00 76.00 176 ARG A N 1
ATOM 1460 C CA . ARG A 1 176 ? -14.800 1.951 24.642 1.00 76.00 176 ARG A CA 1
ATOM 1461 C C . ARG A 1 176 ? -15.347 0.802 25.482 1.00 76.00 176 ARG A C 1
ATOM 1463 O O . ARG A 1 176 ? -14.867 -0.326 25.425 1.00 76.00 176 ARG A O 1
ATOM 1470 N N . LYS A 1 177 ? -16.438 1.076 26.205 1.00 66.06 177 LYS A N 1
ATOM 1471 C CA . LYS A 1 177 ? -17.109 0.111 27.099 1.00 66.06 177 LYS A CA 1
ATOM 1472 C C . LYS A 1 177 ? -17.634 -1.147 26.392 1.00 66.06 177 LYS A C 1
ATOM 1474 O O . LYS A 1 177 ? -17.782 -2.181 27.031 1.00 66.06 177 LYS A O 1
ATOM 1479 N N . THR A 1 178 ? -17.944 -1.063 25.102 1.00 67.38 178 THR A N 1
ATOM 1480 C CA . THR A 1 178 ? -18.675 -2.092 24.339 1.00 67.38 178 THR A CA 1
ATOM 1481 C C . THR A 1 178 ? -17.808 -2.834 23.317 1.00 67.38 178 THR A C 1
ATOM 1483 O O . THR A 1 178 ? -18.331 -3.579 22.486 1.00 67.38 178 THR A O 1
ATOM 1486 N N . THR A 1 179 ? -16.486 -2.663 23.363 1.00 74.25 179 THR A N 1
ATOM 1487 C CA . THR A 1 179 ? -15.570 -3.319 22.422 1.00 74.25 179 THR A CA 1
ATOM 1488 C C . THR A 1 179 ? -15.499 -4.826 22.651 1.00 74.25 179 THR A C 1
ATOM 1490 O O . THR A 1 179 ? -15.418 -5.304 23.785 1.00 74.25 179 THR A O 1
ATOM 1493 N N . ASN A 1 180 ? -15.476 -5.601 21.562 1.00 83.38 180 ASN A N 1
ATOM 1494 C CA . ASN A 1 180 ? -15.275 -7.042 21.646 1.00 83.38 180 ASN A CA 1
ATOM 1495 C C . ASN A 1 180 ? -13.832 -7.345 22.082 1.00 83.38 180 ASN A C 1
ATOM 1497 O O . ASN A 1 180 ? -12.884 -7.172 21.313 1.00 83.38 180 ASN A O 1
ATOM 1501 N N . LYS A 1 181 ? -13.675 -7.851 23.310 1.00 85.31 181 LYS A N 1
ATOM 1502 C CA . LYS A 1 181 ? -12.371 -8.188 23.898 1.00 85.31 181 LYS A CA 1
ATOM 1503 C C . LYS A 1 181 ? -11.571 -9.180 23.048 1.00 85.31 181 LYS A C 1
ATOM 1505 O O . LYS A 1 181 ? -10.361 -9.021 22.935 1.00 85.31 181 LYS A O 1
ATOM 1510 N N . VAL A 1 182 ? -12.227 -10.151 22.402 1.00 87.56 182 VAL A N 1
ATOM 1511 C CA . VAL A 1 182 ? -11.553 -11.132 21.529 1.00 87.56 182 VAL A CA 1
ATOM 1512 C C . VAL A 1 182 ? -10.939 -10.438 20.317 1.00 87.56 182 VAL A C 1
ATOM 1514 O O . VAL A 1 182 ? -9.768 -10.642 20.011 1.00 87.56 182 VAL A O 1
ATOM 1517 N N . ALA A 1 183 ? -11.698 -9.558 19.663 1.00 87.69 183 ALA A N 1
ATOM 1518 C CA . ALA A 1 183 ? -11.188 -8.800 18.526 1.00 87.69 183 ALA A CA 1
ATOM 1519 C C . ALA A 1 183 ? -10.022 -7.886 18.924 1.00 87.69 183 ALA A C 1
ATOM 1521 O O . ALA A 1 183 ? -9.083 -7.712 18.154 1.00 87.69 183 ALA A O 1
ATOM 1522 N N . LEU A 1 184 ? -10.049 -7.346 20.141 1.00 88.56 184 LEU A N 1
ATOM 1523 C CA . LEU A 1 184 ? -8.985 -6.499 20.661 1.00 88.56 184 LEU A CA 1
ATOM 1524 C C . LEU A 1 184 ? -7.687 -7.276 20.954 1.00 88.56 184 LEU A C 1
ATOM 1526 O O . LEU A 1 184 ? -6.589 -6.769 20.706 1.00 88.56 184 LEU A O 1
ATOM 1530 N N . VAL A 1 185 ? -7.802 -8.523 21.425 1.00 92.38 185 VAL A N 1
ATOM 1531 C CA . VAL A 1 185 ? -6.665 -9.453 21.552 1.00 92.38 185 VAL A CA 1
ATOM 1532 C C . VAL A 1 185 ? -6.092 -9.776 20.172 1.00 92.38 185 VAL A C 1
ATOM 1534 O O . VAL A 1 185 ? -4.885 -9.634 19.978 1.00 92.38 185 VAL A O 1
ATOM 1537 N N . ILE A 1 186 ? -6.947 -10.105 19.197 1.00 93.75 186 ILE A N 1
ATOM 1538 C CA . ILE A 1 186 ? -6.526 -10.376 17.812 1.00 93.75 186 ILE A CA 1
ATOM 1539 C C . ILE A 1 186 ? -5.803 -9.161 17.217 1.00 93.75 186 ILE A C 1
ATOM 1541 O O . ILE A 1 186 ? -4.688 -9.306 16.728 1.00 93.75 186 ILE A O 1
ATOM 1545 N N . LEU A 1 187 ? -6.370 -7.952 17.320 1.00 93.94 187 LEU A N 1
ATOM 1546 C CA . LEU A 1 187 ? -5.732 -6.719 16.833 1.00 93.94 187 LEU A CA 1
ATOM 1547 C C . LEU A 1 187 ? -4.387 -6.453 17.514 1.00 93.94 187 LEU A C 1
ATOM 1549 O O . LEU A 1 187 ? -3.453 -5.973 16.877 1.00 93.94 187 LEU A O 1
ATOM 1553 N N . THR A 1 188 ? -4.266 -6.767 18.805 1.00 93.50 188 THR A N 1
ATOM 1554 C CA . THR A 1 188 ? -2.996 -6.626 19.527 1.00 93.50 188 THR A CA 1
ATOM 1555 C C . THR A 1 188 ? -1.950 -7.614 19.009 1.00 93.50 188 THR A C 1
ATOM 1557 O O . THR A 1 188 ? -0.806 -7.209 18.812 1.00 93.50 188 THR A O 1
ATOM 1560 N N . GLY A 1 189 ? -2.338 -8.861 18.724 1.00 94.75 189 GLY A N 1
ATOM 1561 C CA . GLY A 1 189 ? -1.468 -9.858 18.097 1.00 94.75 189 GLY A CA 1
ATOM 1562 C C . GLY A 1 189 ? -1.046 -9.464 16.680 1.00 94.75 189 GLY A C 1
ATOM 1563 O O . GLY A 1 189 ? 0.146 -9.414 16.391 1.00 94.75 189 GLY A O 1
ATOM 1564 N N . LEU A 1 190 ? -2.003 -9.089 15.822 1.00 95.75 190 LEU A N 1
ATOM 1565 C CA . LEU A 1 190 ? -1.730 -8.642 14.450 1.00 95.75 190 LEU A CA 1
ATOM 1566 C C . LEU A 1 190 ? -0.805 -7.424 14.418 1.00 95.75 190 LEU A C 1
ATOM 1568 O O . LEU A 1 190 ? 0.102 -7.368 13.597 1.00 95.75 190 LEU A O 1
ATOM 1572 N N . LYS A 1 191 ? -0.966 -6.482 15.352 1.00 94.88 191 LYS A N 1
ATOM 1573 C CA . LYS A 1 191 ? -0.063 -5.336 15.499 1.00 94.88 191 LYS A CA 1
ATOM 1574 C C . LYS A 1 191 ? 1.384 -5.758 15.778 1.00 94.88 191 LYS A C 1
ATOM 1576 O O . LYS A 1 191 ? 2.302 -5.174 15.212 1.00 94.88 191 LYS A O 1
ATOM 1581 N N . LEU A 1 192 ? 1.598 -6.738 16.660 1.00 95.56 192 LEU A N 1
ATOM 1582 C CA . LEU A 1 192 ? 2.942 -7.245 16.965 1.00 95.56 192 LEU A CA 1
ATOM 1583 C C . LEU A 1 192 ? 3.548 -7.973 15.763 1.00 95.56 192 LEU A C 1
ATOM 1585 O O . LEU A 1 192 ? 4.719 -7.765 15.457 1.00 95.56 192 LEU A O 1
ATOM 1589 N N . ILE A 1 193 ? 2.737 -8.763 15.053 1.00 96.69 193 ILE A N 1
ATOM 1590 C CA . ILE A 1 193 ? 3.143 -9.423 13.807 1.00 96.69 193 ILE A CA 1
ATOM 1591 C C . ILE A 1 193 ? 3.544 -8.375 12.763 1.00 96.69 193 ILE A C 1
ATOM 1593 O O . ILE A 1 193 ? 4.625 -8.475 12.196 1.00 96.69 193 ILE A O 1
ATOM 1597 N N . LEU A 1 194 ? 2.730 -7.336 12.556 1.00 96.62 194 LEU A N 1
ATOM 1598 C CA . LEU A 1 194 ? 3.034 -6.246 11.625 1.00 96.62 194 LEU A CA 1
ATOM 1599 C C . LEU A 1 194 ? 4.330 -5.520 11.985 1.00 96.62 194 LEU A C 1
ATOM 1601 O O . LEU A 1 194 ? 5.124 -5.236 11.096 1.00 96.62 194 LEU A O 1
ATOM 1605 N N . LEU A 1 195 ? 4.579 -5.253 13.270 1.00 95.75 195 LEU A N 1
ATOM 1606 C CA . LEU A 1 195 ? 5.828 -4.629 13.710 1.00 95.75 195 LEU A CA 1
ATOM 1607 C C . LEU A 1 195 ? 7.045 -5.514 13.399 1.00 95.75 195 LEU A C 1
ATOM 1609 O O . LEU A 1 195 ? 8.048 -5.018 12.889 1.00 95.75 195 LEU A O 1
ATOM 1613 N N . ALA A 1 196 ? 6.949 -6.819 13.668 1.00 96.19 196 ALA A N 1
ATOM 1614 C CA . ALA A 1 196 ? 8.013 -7.770 13.361 1.00 96.19 196 ALA A CA 1
ATOM 1615 C C . ALA A 1 196 ? 8.265 -7.875 11.848 1.00 96.19 196 ALA A C 1
ATOM 1617 O O . ALA A 1 196 ? 9.411 -7.787 11.407 1.00 96.19 196 ALA A O 1
ATOM 1618 N N . LEU A 1 197 ? 7.199 -7.990 11.048 1.00 96.31 197 LEU A N 1
ATOM 1619 C CA . LEU A 1 197 ? 7.281 -8.025 9.586 1.00 96.31 197 LEU A CA 1
ATOM 1620 C C . LEU A 1 197 ? 7.831 -6.718 9.010 1.00 96.31 197 LEU A C 1
ATOM 1622 O O . LEU A 1 197 ? 8.595 -6.755 8.053 1.00 96.31 197 LEU A O 1
ATOM 1626 N N . PHE A 1 198 ? 7.500 -5.570 9.602 1.00 95.19 198 PHE A N 1
ATOM 1627 C CA . PHE A 1 198 ? 8.039 -4.280 9.187 1.00 95.19 198 PHE A CA 1
ATOM 1628 C C . PHE A 1 198 ? 9.551 -4.199 9.421 1.00 95.19 198 PHE A C 1
ATOM 1630 O O . PHE A 1 198 ? 10.292 -3.879 8.493 1.00 95.19 198 PHE A O 1
ATOM 1637 N N . ILE A 1 199 ? 10.032 -4.573 10.611 1.00 94.88 199 ILE A N 1
ATOM 1638 C CA . ILE A 1 199 ? 11.475 -4.622 10.904 1.00 94.88 199 ILE A CA 1
ATOM 1639 C C . ILE A 1 199 ? 12.183 -5.606 9.962 1.00 94.88 199 ILE A C 1
ATOM 1641 O O . ILE A 1 199 ? 13.223 -5.275 9.390 1.00 94.88 199 ILE A O 1
ATOM 1645 N N . MET A 1 200 ? 11.594 -6.786 9.744 1.00 94.94 200 MET A N 1
ATOM 1646 C CA . MET A 1 200 ? 12.105 -7.765 8.784 1.00 94.94 200 MET A CA 1
ATOM 1647 C C . MET A 1 200 ? 12.164 -7.179 7.369 1.00 94.94 200 MET A C 1
ATOM 1649 O O . MET A 1 200 ? 13.170 -7.340 6.688 1.00 94.94 200 MET A O 1
ATOM 1653 N N . SER A 1 201 ? 11.133 -6.453 6.933 1.00 93.94 201 SER A N 1
ATOM 1654 C CA . SER A 1 201 ? 11.096 -5.848 5.599 1.00 93.94 201 SER A CA 1
ATOM 1655 C C . SER A 1 201 ? 12.186 -4.793 5.397 1.00 93.94 201 SER A C 1
ATOM 1657 O O . SER A 1 201 ? 12.790 -4.767 4.330 1.00 93.94 201 SER A O 1
ATOM 1659 N N . ILE A 1 202 ? 12.521 -3.996 6.422 1.00 93.19 202 ILE A N 1
ATOM 1660 C CA . ILE A 1 202 ? 13.650 -3.051 6.362 1.00 93.19 202 ILE A CA 1
ATOM 1661 C C . ILE A 1 202 ? 14.953 -3.807 6.098 1.00 93.19 202 ILE A C 1
ATOM 1663 O O . ILE A 1 202 ? 15.707 -3.438 5.201 1.00 93.19 202 ILE A O 1
ATOM 1667 N N . TYR A 1 203 ? 15.197 -4.885 6.847 1.00 93.69 203 TYR A N 1
ATOM 1668 C CA . TYR A 1 203 ? 16.376 -5.725 6.651 1.00 93.69 203 TYR A CA 1
ATOM 1669 C C . TYR A 1 203 ? 16.420 -6.296 5.226 1.00 93.69 203 TYR A C 1
ATOM 1671 O O . TYR A 1 203 ? 17.415 -6.124 4.528 1.00 93.69 203 TYR A O 1
ATOM 1679 N N . LEU A 1 204 ? 15.331 -6.911 4.757 1.00 92.31 204 LEU A N 1
ATOM 1680 C CA . LEU A 1 204 ? 15.287 -7.520 3.424 1.00 92.31 204 LEU A CA 1
ATOM 1681 C C . LEU A 1 204 ? 15.504 -6.497 2.300 1.00 92.31 204 LEU A C 1
ATOM 1683 O O . LEU A 1 204 ? 16.197 -6.809 1.336 1.00 92.31 204 LEU A O 1
ATOM 1687 N N . VAL A 1 205 ? 14.960 -5.282 2.432 1.00 89.25 205 VAL A N 1
ATOM 1688 C CA . VAL A 1 205 ? 15.147 -4.204 1.446 1.00 89.25 205 VAL A CA 1
ATOM 1689 C C . VAL A 1 205 ? 16.596 -3.718 1.419 1.00 89.25 205 VAL A C 1
ATOM 1691 O O . VAL A 1 205 ? 17.152 -3.560 0.335 1.00 89.25 205 VAL A O 1
ATOM 1694 N N . ILE A 1 206 ? 17.237 -3.528 2.580 1.00 89.00 206 ILE A N 1
ATOM 1695 C CA . ILE A 1 206 ? 18.648 -3.100 2.659 1.00 89.00 206 ILE A CA 1
ATOM 1696 C C . ILE A 1 206 ? 19.568 -4.102 1.952 1.00 89.00 206 ILE A C 1
ATOM 1698 O O . ILE A 1 206 ? 20.491 -3.698 1.250 1.00 89.00 206 ILE A O 1
ATOM 1702 N N . TYR A 1 207 ? 19.300 -5.398 2.114 1.00 88.50 207 TYR A N 1
ATOM 1703 C CA . TYR A 1 207 ? 20.087 -6.468 1.496 1.00 88.50 207 TYR A CA 1
ATOM 1704 C C . TYR A 1 207 ? 19.564 -6.908 0.119 1.00 88.50 207 TYR A C 1
ATOM 1706 O O . TYR A 1 207 ? 20.063 -7.892 -0.418 1.00 88.50 207 TYR A O 1
ATOM 1714 N N . GLN A 1 208 ? 18.581 -6.198 -0.451 1.00 84.38 208 GLN A N 1
ATOM 1715 C CA . GLN A 1 208 ? 17.984 -6.484 -1.765 1.00 84.38 208 GLN A CA 1
ATOM 1716 C C . GLN A 1 208 ? 17.547 -7.952 -1.936 1.00 84.38 208 GLN A C 1
ATOM 1718 O O . GLN A 1 208 ? 17.733 -8.565 -2.985 1.00 84.38 208 GLN A O 1
ATOM 1723 N N . ILE A 1 209 ? 16.965 -8.534 -0.886 1.00 87.50 209 ILE A N 1
ATOM 1724 C CA . ILE A 1 209 ? 16.517 -9.929 -0.886 1.00 87.50 209 ILE A CA 1
ATOM 1725 C C . ILE A 1 209 ? 15.114 -10.005 -1.501 1.00 87.50 209 ILE A C 1
ATOM 1727 O O . ILE A 1 209 ? 14.180 -9.388 -0.986 1.00 87.50 209 ILE A O 1
ATOM 1731 N N . GLU A 1 210 ? 14.932 -10.830 -2.539 1.00 82.50 210 GLU A N 1
ATOM 1732 C CA . GLU A 1 210 ? 13.660 -10.992 -3.279 1.00 82.50 210 GLU A CA 1
ATOM 1733 C C . GLU A 1 210 ? 12.452 -11.335 -2.386 1.00 82.50 210 GLU A C 1
ATOM 1735 O O . GLU A 1 210 ? 11.311 -10.967 -2.680 1.00 82.50 210 GLU A O 1
ATOM 1740 N N . LEU A 1 211 ? 12.698 -11.979 -1.238 1.00 87.31 211 LEU A N 1
ATOM 1741 C CA . LEU A 1 211 ? 11.685 -12.277 -0.222 1.00 87.31 211 LEU A CA 1
ATOM 1742 C C . LEU A 1 211 ? 10.931 -11.021 0.261 1.00 87.31 211 LEU A C 1
ATOM 1744 O O . LEU A 1 211 ? 9.785 -11.143 0.698 1.00 87.31 211 LEU A O 1
ATOM 1748 N N . ALA A 1 212 ? 11.522 -9.823 0.153 1.00 87.31 212 ALA A N 1
ATOM 1749 C CA . ALA A 1 212 ? 10.890 -8.556 0.527 1.00 87.31 212 ALA A CA 1
ATOM 1750 C C . ALA A 1 212 ? 9.510 -8.376 -0.129 1.00 87.31 212 ALA A C 1
ATOM 1752 O O . ALA A 1 212 ? 8.545 -8.040 0.557 1.00 87.31 212 ALA A O 1
ATOM 1753 N N . GLN A 1 213 ? 9.383 -8.687 -1.424 1.00 84.56 213 GLN A N 1
ATOM 1754 C CA . GLN A 1 213 ? 8.125 -8.540 -2.164 1.00 84.56 213 GLN A CA 1
ATOM 1755 C C . GLN A 1 213 ? 7.020 -9.462 -1.624 1.00 84.56 213 GLN A C 1
ATOM 1757 O O . GLN A 1 213 ? 5.856 -9.066 -1.498 1.00 84.56 213 GLN A O 1
ATOM 1762 N N . SER A 1 214 ? 7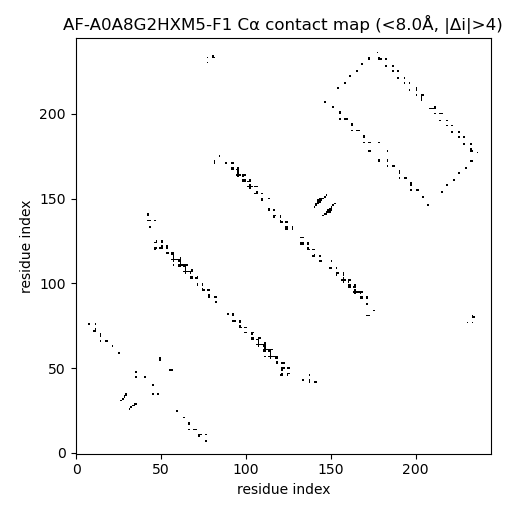.390 -10.692 -1.260 1.00 88.19 214 SER A N 1
ATOM 1763 C CA . SER A 1 214 ? 6.458 -11.656 -0.662 1.00 88.19 214 SER A CA 1
ATOM 1764 C C . SER A 1 214 ? 6.009 -11.206 0.729 1.00 88.19 214 SER A C 1
ATOM 1766 O O . SER A 1 214 ? 4.826 -11.306 1.059 1.00 88.19 214 SER A O 1
ATOM 1768 N N . ILE A 1 215 ? 6.926 -10.648 1.526 1.00 91.88 215 ILE A N 1
ATOM 1769 C CA . ILE A 1 215 ? 6.607 -10.080 2.841 1.00 91.88 215 ILE A CA 1
ATOM 1770 C C . ILE A 1 215 ? 5.663 -8.882 2.711 1.00 91.88 215 ILE A C 1
ATOM 1772 O O . ILE A 1 215 ? 4.679 -8.825 3.446 1.00 91.88 215 ILE A O 1
ATOM 1776 N N . PHE A 1 216 ? 5.892 -7.963 1.767 1.00 90.56 216 PHE A N 1
ATOM 1777 C CA . PHE A 1 216 ? 4.983 -6.833 1.544 1.00 90.56 216 PHE A CA 1
ATOM 1778 C C . PHE A 1 216 ? 3.576 -7.286 1.153 1.00 90.56 216 PHE A C 1
ATOM 1780 O O . PHE A 1 216 ? 2.602 -6.826 1.745 1.00 90.56 216 PHE A O 1
ATOM 1787 N N . THR A 1 217 ? 3.471 -8.272 0.261 1.00 88.00 217 THR A N 1
ATOM 1788 C CA . THR A 1 217 ? 2.176 -8.859 -0.117 1.00 88.00 217 THR A CA 1
ATOM 1789 C C . THR A 1 217 ? 1.456 -9.458 1.098 1.00 88.00 217 THR A C 1
ATOM 1791 O O . THR A 1 217 ? 0.251 -9.281 1.275 1.00 88.00 217 THR A O 1
ATOM 1794 N N . PHE A 1 218 ? 2.188 -10.148 1.978 1.00 92.00 218 PHE A N 1
ATOM 1795 C CA . PHE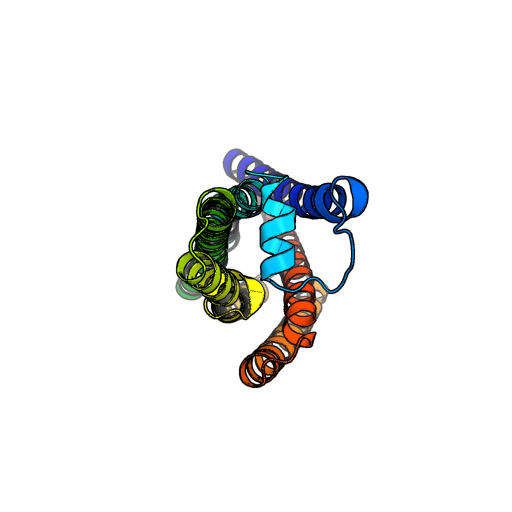 A 1 218 ? 1.617 -10.707 3.203 1.00 92.00 218 PHE A CA 1
ATOM 1796 C C . PHE A 1 218 ? 1.173 -9.620 4.196 1.00 92.00 218 PHE A C 1
ATOM 1798 O O . PHE A 1 218 ? 0.105 -9.736 4.804 1.00 92.00 218 PHE A O 1
ATOM 1805 N N . ILE A 1 219 ? 1.946 -8.537 4.324 1.00 94.50 219 ILE A N 1
ATOM 1806 C CA . ILE A 1 219 ? 1.578 -7.367 5.130 1.00 94.50 219 ILE A CA 1
ATOM 1807 C C . ILE A 1 219 ? 0.276 -6.740 4.614 1.00 94.50 219 ILE A C 1
ATOM 1809 O O . ILE A 1 219 ? -0.600 -6.444 5.425 1.00 94.50 219 ILE A O 1
ATOM 1813 N N . ASP A 1 220 ? 0.091 -6.601 3.299 1.00 90.25 220 ASP A N 1
ATOM 1814 C CA . ASP A 1 220 ? -1.137 -6.033 2.726 1.00 90.25 220 ASP A CA 1
ATOM 1815 C C . ASP A 1 220 ? -2.389 -6.845 3.082 1.00 90.25 220 ASP A C 1
ATOM 1817 O O . ASP A 1 220 ? -3.433 -6.276 3.418 1.00 90.25 220 ASP A O 1
ATOM 1821 N N . VAL A 1 221 ? -2.280 -8.177 3.097 1.00 91.50 221 VAL A N 1
ATOM 1822 C CA . VAL A 1 221 ? -3.370 -9.057 3.547 1.00 91.50 221 VAL A CA 1
ATOM 1823 C C . VAL A 1 221 ? -3.693 -8.804 5.020 1.00 91.50 221 VAL A C 1
ATOM 1825 O O . VAL A 1 221 ? -4.864 -8.655 5.381 1.00 91.50 221 VAL A O 1
ATOM 1828 N N . ILE A 1 222 ? -2.677 -8.707 5.881 1.00 95.12 222 ILE A N 1
ATOM 1829 C CA . ILE A 1 222 ? -2.884 -8.415 7.306 1.00 95.12 222 ILE A CA 1
ATOM 1830 C C . ILE A 1 222 ? -3.495 -7.020 7.494 1.00 95.12 222 ILE A C 1
ATOM 1832 O O . ILE A 1 222 ? -4.406 -6.858 8.310 1.00 95.12 222 ILE A O 1
ATOM 1836 N N . ASN A 1 223 ? -3.048 -6.023 6.728 1.00 94.88 223 ASN A N 1
ATOM 1837 C CA . ASN A 1 223 ? -3.589 -4.666 6.757 1.00 94.88 223 ASN A CA 1
ATOM 1838 C C . ASN A 1 223 ? -5.088 -4.671 6.419 1.00 94.88 223 ASN A C 1
ATOM 1840 O O . ASN A 1 223 ? -5.896 -4.099 7.158 1.00 94.88 223 ASN A O 1
ATOM 1844 N N . LEU A 1 224 ? -5.490 -5.392 5.369 1.00 92.88 224 LEU A N 1
ATOM 1845 C CA . LEU A 1 224 ? -6.899 -5.554 5.005 1.00 92.88 224 LEU A CA 1
ATOM 1846 C C . LEU A 1 224 ? -7.711 -6.211 6.134 1.00 92.88 224 LEU A C 1
ATOM 1848 O O . LEU A 1 224 ? -8.787 -5.725 6.493 1.00 92.88 224 LEU A O 1
ATOM 1852 N N . VAL A 1 225 ? -7.184 -7.275 6.746 1.00 94.12 225 VAL A N 1
ATOM 1853 C CA . VAL A 1 225 ? -7.829 -7.947 7.887 1.00 94.12 225 VAL A CA 1
ATOM 1854 C C . VAL A 1 225 ? -7.994 -6.987 9.071 1.00 94.12 225 VAL A C 1
ATOM 1856 O O . VAL A 1 225 ? -9.076 -6.914 9.658 1.00 94.12 225 VAL A O 1
ATOM 1859 N N . CYS A 1 226 ? -6.971 -6.194 9.397 1.00 95.62 226 CYS A N 1
ATOM 1860 C CA . CYS A 1 226 ? -7.033 -5.180 10.450 1.00 95.62 226 CYS A CA 1
ATOM 1861 C C . CYS A 1 226 ? -8.120 -4.129 10.179 1.00 95.62 226 CYS A C 1
ATOM 1863 O O . CYS A 1 226 ? -8.914 -3.838 11.078 1.00 95.62 226 CYS A O 1
ATOM 1865 N N . LEU A 1 227 ? -8.208 -3.600 8.950 1.00 94.62 227 LEU A N 1
ATOM 1866 C CA . LEU A 1 227 ? -9.258 -2.652 8.545 1.00 94.62 227 LEU A CA 1
ATOM 1867 C C . LEU A 1 227 ? -10.657 -3.237 8.771 1.00 94.62 227 LEU A C 1
ATOM 1869 O O . LEU A 1 227 ? -11.518 -2.577 9.358 1.00 94.62 227 LEU A O 1
ATOM 1873 N N . ILE A 1 228 ? -10.872 -4.489 8.362 1.00 91.81 228 ILE A N 1
ATOM 1874 C CA . ILE A 1 228 ? -12.152 -5.191 8.518 1.00 91.81 228 ILE A CA 1
ATOM 1875 C C . ILE A 1 228 ? -12.502 -5.376 10.000 1.00 91.81 228 ILE A C 1
ATOM 1877 O O . ILE A 1 228 ? -13.629 -5.086 10.416 1.00 91.81 228 ILE A O 1
ATOM 1881 N N . ILE A 1 229 ? -11.548 -5.825 10.821 1.00 91.88 229 ILE A N 1
ATOM 1882 C CA . ILE A 1 229 ? -11.781 -6.038 12.254 1.00 91.88 229 ILE A CA 1
ATOM 1883 C C . ILE A 1 229 ? -12.125 -4.711 12.943 1.00 91.88 229 ILE A C 1
ATOM 1885 O O . ILE A 1 229 ? -13.110 -4.653 13.688 1.00 91.88 229 ILE A O 1
ATOM 1889 N N . VAL A 1 230 ? -11.368 -3.639 12.688 1.00 91.38 230 VAL A N 1
ATOM 1890 C CA . VAL A 1 230 ? -11.652 -2.304 13.246 1.00 91.38 230 VAL A CA 1
ATOM 1891 C C . VAL A 1 230 ? -13.029 -1.815 12.798 1.00 91.38 230 VAL A C 1
ATOM 1893 O O . VAL A 1 230 ? -13.822 -1.342 13.618 1.00 91.38 230 VAL A O 1
ATOM 1896 N N . TYR A 1 231 ? -13.366 -1.986 11.521 1.00 89.00 231 TYR A N 1
ATOM 1897 C CA . TYR A 1 231 ? -14.662 -1.594 10.983 1.00 89.00 231 TYR A CA 1
ATOM 1898 C C . TYR A 1 231 ? -15.833 -2.274 11.700 1.00 89.00 231 TYR A C 1
ATOM 1900 O O . TYR A 1 231 ? -16.777 -1.602 12.122 1.00 89.00 231 TYR A O 1
ATOM 1908 N N . PHE A 1 232 ? -15.775 -3.588 11.920 1.00 85.75 232 PHE A N 1
ATOM 1909 C CA . PHE A 1 232 ? -16.855 -4.292 12.618 1.00 85.75 232 PHE A CA 1
ATOM 1910 C C . PHE A 1 232 ? -16.927 -3.963 14.114 1.00 85.75 232 PHE A C 1
ATOM 1912 O O . PHE A 1 232 ? -18.026 -3.934 14.677 1.00 85.75 232 PHE A O 1
ATOM 1919 N N . ASN A 1 233 ? -15.791 -3.668 14.752 1.00 84.25 233 ASN A N 1
ATOM 1920 C CA . ASN A 1 233 ? -15.753 -3.266 16.162 1.00 84.25 233 ASN A CA 1
ATOM 1921 C C . ASN A 1 233 ? -16.254 -1.841 16.394 1.00 84.25 233 ASN A C 1
ATOM 1923 O O . ASN A 1 233 ? -16.794 -1.551 17.457 1.00 84.25 233 ASN A O 1
ATOM 1927 N N . THR A 1 234 ? -16.143 -0.969 15.395 1.00 79.38 234 THR A N 1
ATOM 1928 C CA . THR A 1 234 ? -16.761 0.360 15.439 1.00 79.38 234 THR A CA 1
ATOM 1929 C C . THR A 1 234 ? -18.241 0.331 15.038 1.00 79.38 234 THR A C 1
ATOM 1931 O O . THR A 1 234 ? -19.014 1.140 15.541 1.00 79.38 234 THR A O 1
ATOM 1934 N N . TYR A 1 235 ? -18.664 -0.625 14.199 1.00 66.50 235 TYR A N 1
ATOM 1935 C CA . TYR A 1 235 ? -20.034 -0.725 13.671 1.00 66.50 235 TYR A CA 1
ATOM 1936 C C . TYR A 1 235 ? -21.086 -1.216 14.676 1.00 66.50 235 TYR A C 1
ATOM 1938 O O . TYR A 1 235 ? -22.176 -0.656 14.737 1.00 66.50 235 TYR A O 1
ATOM 1946 N N . LYS A 1 236 ? -20.795 -2.254 15.480 1.00 55.22 236 LYS A N 1
ATOM 1947 C CA . LYS A 1 236 ? -21.771 -2.795 16.458 1.00 55.22 236 LYS A CA 1
ATOM 1948 C C . LYS A 1 236 ? -22.251 -1.754 17.481 1.00 55.22 236 LYS A C 1
ATOM 1950 O O . LYS A 1 236 ? -23.268 -1.968 18.131 1.00 55.22 236 LYS A O 1
ATOM 1955 N N . MET A 1 237 ? -21.526 -0.648 17.628 1.00 49.81 237 MET A N 1
ATOM 1956 C CA . MET A 1 237 ? -21.810 0.386 18.614 1.00 49.81 237 MET A CA 1
ATOM 1957 C C . MET A 1 237 ? -22.912 1.358 18.215 1.00 49.81 237 MET A C 1
ATOM 1959 O O . MET A 1 237 ? -23.631 1.814 19.097 1.00 49.81 237 MET A O 1
ATOM 1963 N N . SER A 1 238 ? -23.060 1.683 16.935 1.00 48.66 238 SER A N 1
ATOM 1964 C CA . SER A 1 238 ? -24.002 2.732 16.549 1.00 48.66 238 SER A CA 1
ATOM 1965 C C . SER A 1 238 ? -25.457 2.311 16.730 1.00 48.66 238 SER A C 1
ATOM 1967 O O . SER A 1 238 ? -26.219 2.980 17.416 1.00 48.66 238 SER A O 1
ATOM 1969 N N . LYS A 1 239 ? -25.767 1.079 16.312 1.00 44.38 239 LYS A N 1
ATOM 1970 C CA . LYS A 1 239 ? -27.057 0.422 16.542 1.00 44.38 239 LYS A CA 1
ATOM 1971 C C . LYS A 1 239 ? -27.430 0.275 18.017 1.00 44.38 239 LYS A C 1
ATOM 1973 O O . LYS A 1 239 ? -28.603 0.116 18.323 1.00 44.38 239 LYS A O 1
ATOM 1978 N N . CYS A 1 240 ? -26.455 0.248 18.928 1.00 39.25 240 CYS A N 1
ATOM 1979 C CA . CYS A 1 240 ? -26.741 0.137 20.358 1.00 39.25 240 CYS A CA 1
ATOM 1980 C C . CYS A 1 240 ? -27.199 1.483 20.942 1.00 39.25 240 CYS A C 1
ATOM 1982 O O . CYS A 1 240 ? -27.987 1.501 21.877 1.00 39.25 240 CYS A O 1
ATOM 1984 N N . ILE A 1 241 ? -26.735 2.600 20.370 1.00 42.81 241 ILE A N 1
ATOM 1985 C CA . ILE A 1 241 ? -27.164 3.950 20.752 1.00 42.81 241 ILE A CA 1
ATOM 1986 C C . ILE A 1 241 ? -28.539 4.257 20.145 1.00 42.81 241 ILE A C 1
ATOM 1988 O O . ILE A 1 241 ? -29.394 4.777 20.853 1.00 42.81 241 ILE A O 1
ATOM 1992 N N . ASP A 1 242 ? -28.789 3.846 18.898 1.00 41.59 242 ASP A N 1
ATOM 1993 C CA . ASP A 1 242 ? -30.079 4.071 18.222 1.00 41.59 242 ASP A CA 1
ATOM 1994 C C . ASP A 1 242 ? -31.247 3.282 18.848 1.00 41.59 242 ASP A C 1
ATOM 1996 O O . ASP A 1 242 ? -32.400 3.654 18.680 1.00 41.59 242 ASP A O 1
ATOM 2000 N N . ASN A 1 243 ? -30.966 2.208 19.595 1.00 39.50 243 ASN A N 1
ATOM 2001 C CA . ASN A 1 243 ? -31.983 1.420 20.306 1.00 39.50 243 ASN A CA 1
ATOM 2002 C C . ASN A 1 243 ? -32.237 1.892 21.756 1.00 39.50 243 ASN A C 1
ATOM 2004 O O . ASN A 1 243 ? -33.022 1.265 22.467 1.00 39.50 243 ASN A O 1
ATOM 2008 N N . LEU A 1 244 ? -31.536 2.931 22.222 1.00 39.03 244 LEU A N 1
ATOM 2009 C CA . LEU A 1 244 ? -31.643 3.479 23.584 1.00 39.03 244 LEU A CA 1
ATOM 2010 C C . LEU A 1 244 ? -32.230 4.904 23.616 1.00 39.03 244 LEU A C 1
ATOM 2012 O O . LEU A 1 244 ? -32.297 5.492 24.697 1.00 39.03 244 LEU A O 1
ATOM 2016 N N . VAL A 1 245 ? -32.634 5.448 22.460 1.00 38.16 245 VAL A N 1
ATOM 2017 C CA . VAL A 1 245 ? -33.322 6.743 22.309 1.00 38.16 245 VAL A CA 1
ATOM 2018 C C . VAL A 1 245 ? -34.749 6.514 21.838 1.00 38.16 245 VAL A C 1
ATOM 2020 O O . VAL A 1 245 ? -34.926 5.721 20.889 1.00 38.16 245 VAL A O 1
#